Protein AF-O84480-F1 (afdb_monomer_lite)

Secondary structure (DSSP, 8-state):
-----SSHHHHHHHHHHHHHHHHHHHHHHHHHHHHHHHHHHHHHHHHHHHHSS-S-EEEEEEE--PPPHHHHHHHHH--HHHHHHGGG---EETTEEHHHHHHHHHHHHH-B--GGG-SS--EEEEEEPSS-EEEEE---HHHHHHHHHHHHH-S--B-HHHHHHHHHHHHHTT---HHHHHHHHTSHHHHHHHHHTTTHHHHT--HHHHHHHHHHH-HHHHHHHT-HHHHTSPP-HHHHHHHHHHHHTTT-HHHHHHHHHHHHHHHHHHS-HHHHHHHHHHS-TTSHHHHHHHHHHHTSTTTHHHH--

Sequence (309 aa):
MGIEGRGSGAMQSKKTIKWLKQALVLSSIVNILLLLLIYSTVFRKDIYKLRVFPGNLIAKSSRIGKIPEDILERLENASFADLLALLQEERMVFGHPLKSWALGVSIQKYFVDIAPMLTHPLTFIRLKSPERTWLLPDINDQEFTRICQYLLTERFPFSSRGFFRIMVRDCEAGMVDEDVLYRFCHLPEFLYVRSLLFGAEIEAASVASLARMIIQGGEDLFFSLCCLENRQTAISDHQRRCFLKAYVDRQEPLAALLLLVHDADWVLHEFSDSDLQSFIQLLPREAHYTKKFLGCVAQSCRLGILLEG

Radius of gyration: 30.89 Å; chains: 1; bounding box: 70×79×104 Å

Foldseek 3Di:
DDDDDDPPVVVVVVVVVVVVVVVVVVVVVVVVVVVVVVCCVVVVVVVVVVVPDPDAAAPAEDEAEDFDVVLVVCLLPDDLVRLLVQLPFQDDGRNHGSNQQSVQNCCPVLQFDLPVLDPDPWYWYWYDYPVDIGTGTPDDPVSSVSSSVCVVPDPDRHDLLNLLVVQLVQVVVVHDDPVSLVVNCVPLLNVLLCVLLPPCCVAQDPSVRSSVLLSLLHDVLSCVLSDPVNSPDDRDPVSSCVNLVSSVVVLALSSLVSCLVRPLVCLLPPDDLVRNLSSLVSHDCPGPSNVVSLVVCCVDPNVVSVVVD

pLDDT: mean 87.3, std 12.24, range [36.0, 97.62]

Organism: Chlamydia trachomatis serovar D (strain ATCC VR-885 / DSM 19411 / UW-3/Cx) (NCBI:txid272561)

Structure (mmCIF, N/CA/C/O backbone):
data_AF-O84480-F1
#
_entry.id   AF-O84480-F1
#
loop_
_atom_site.group_PDB
_atom_site.id
_atom_site.type_symbol
_atom_site.label_atom_id
_atom_site.label_alt_id
_atom_site.label_comp_id
_atom_site.label_asym_id
_atom_site.label_entity_id
_atom_site.label_seq_id
_atom_site.pdbx_PDB_ins_code
_atom_site.Cartn_x
_atom_site.Cartn_y
_atom_site.Cartn_z
_atom_site.occupancy
_atom_site.B_iso_or_equiv
_atom_site.auth_seq_id
_atom_site.auth_comp_id
_atom_site.auth_asym_id
_atom_site.auth_atom_id
_atom_site.pdbx_PDB_model_num
ATOM 1 N N . MET A 1 1 ? -35.449 -62.671 -66.179 1.00 36.00 1 MET A N 1
ATOM 2 C CA . MET A 1 1 ? -34.366 -61.665 -66.294 1.00 36.00 1 MET A CA 1
ATOM 3 C C . MET A 1 1 ? -35.017 -60.307 -66.132 1.00 36.00 1 MET A C 1
ATOM 5 O O . MET A 1 1 ? -35.921 -60.029 -66.892 1.00 36.00 1 MET A O 1
ATOM 9 N N . GLY A 1 2 ? -34.719 -59.455 -65.167 1.00 42.97 2 GLY A N 1
ATOM 10 C CA . GLY A 1 2 ? -33.585 -59.327 -64.267 1.00 42.97 2 GLY A CA 1
ATOM 11 C C . GLY A 1 2 ? -33.397 -57.824 -64.030 1.00 42.97 2 GLY A C 1
ATOM 12 O O . GLY A 1 2 ? -33.761 -57.026 -64.887 1.00 42.97 2 GLY A O 1
ATOM 13 N N . ILE A 1 3 ? -32.757 -57.483 -62.911 1.00 46.94 3 ILE A N 1
ATOM 14 C CA . ILE A 1 3 ? -32.244 -56.149 -62.549 1.00 46.94 3 ILE A CA 1
ATOM 15 C C . ILE A 1 3 ? -33.239 -55.249 -61.785 1.00 46.94 3 ILE A C 1
ATOM 17 O O . ILE A 1 3 ? -33.551 -54.130 -62.176 1.00 46.94 3 ILE A O 1
ATOM 21 N N . GLU A 1 4 ? -33.615 -55.702 -60.588 1.00 42.97 4 GLU A N 1
ATOM 22 C CA . GLU A 1 4 ? -33.689 -54.825 -59.412 1.00 42.97 4 GLU A CA 1
ATOM 23 C C . GLU A 1 4 ? -32.401 -55.041 -58.602 1.00 42.97 4 GLU A C 1
ATOM 25 O O . GLU A 1 4 ? -32.034 -56.183 -58.328 1.00 42.97 4 GLU A O 1
ATOM 30 N N . GLY A 1 5 ? -31.671 -53.974 -58.249 1.00 48.53 5 GLY A N 1
ATOM 31 C CA . GLY A 1 5 ? -30.504 -54.132 -57.366 1.00 48.53 5 GLY A CA 1
ATOM 32 C C . GLY A 1 5 ? -29.398 -53.072 -57.373 1.00 48.53 5 GLY A C 1
ATOM 33 O O . GLY A 1 5 ? -28.336 -53.348 -56.825 1.00 48.53 5 GLY A O 1
ATOM 34 N N . ARG A 1 6 ? -29.573 -51.870 -57.951 1.00 48.56 6 ARG A N 1
ATOM 35 C CA . ARG A 1 6 ? -28.516 -50.821 -57.925 1.00 48.56 6 ARG A CA 1
ATOM 36 C C . ARG A 1 6 ? -28.819 -49.539 -57.132 1.00 48.56 6 ARG A C 1
ATOM 38 O O . ARG A 1 6 ? -27.967 -48.659 -57.086 1.00 48.56 6 ARG A O 1
ATOM 45 N N . GLY A 1 7 ? -29.962 -49.430 -56.449 1.00 51.78 7 GLY A N 1
ATOM 46 C CA . GLY A 1 7 ? -30.350 -48.194 -55.739 1.00 51.78 7 GLY A CA 1
ATOM 47 C C . GLY A 1 7 ? -29.885 -48.059 -54.278 1.00 51.78 7 GLY A C 1
ATOM 48 O O . GLY A 1 7 ? -29.641 -46.947 -53.812 1.00 51.78 7 GLY A O 1
ATOM 49 N N . SER A 1 8 ? -29.735 -49.164 -53.539 1.00 54.81 8 SER A N 1
ATOM 50 C CA . SER A 1 8 ? -29.586 -49.103 -52.069 1.00 54.81 8 SER A CA 1
ATOM 51 C C . SER A 1 8 ? -28.162 -48.746 -51.598 1.00 54.81 8 SER A C 1
ATOM 53 O O . SER A 1 8 ? -27.981 -47.965 -50.658 1.00 54.81 8 SER A O 1
ATOM 55 N N . GLY A 1 9 ? -27.128 -49.219 -52.306 1.00 55.12 9 GLY A N 1
ATOM 56 C CA . GLY A 1 9 ? -25.724 -49.000 -51.919 1.00 55.12 9 GLY A CA 1
ATOM 57 C C . GLY A 1 9 ? -25.271 -47.534 -51.981 1.00 55.12 9 GLY A C 1
ATOM 58 O O . GLY A 1 9 ? -24.533 -47.068 -51.111 1.00 55.12 9 GLY A O 1
ATOM 59 N N . ALA A 1 10 ? -25.763 -46.762 -52.956 1.00 57.78 10 ALA A N 1
ATOM 60 C CA . ALA A 1 10 ? -25.396 -45.352 -53.108 1.00 57.78 10 ALA A CA 1
ATOM 61 C C . ALA A 1 10 ? -25.950 -44.473 -51.971 1.00 57.78 10 ALA A C 1
ATOM 63 O O . ALA A 1 10 ? -25.300 -43.516 -51.539 1.00 57.78 10 ALA A O 1
ATOM 64 N N . MET A 1 11 ? -27.139 -44.799 -51.454 1.00 58.22 11 MET A N 1
ATOM 65 C CA . MET A 1 11 ? -27.763 -44.046 -50.366 1.00 58.22 11 MET A CA 1
ATOM 66 C C . MET A 1 11 ? -27.103 -44.352 -49.013 1.00 58.22 11 MET A C 1
ATOM 68 O O . MET A 1 11 ? -26.899 -43.433 -48.216 1.00 58.22 11 MET A O 1
ATOM 72 N N . GLN A 1 12 ? -26.695 -45.607 -48.778 1.00 66.31 12 GLN A N 1
ATOM 73 C CA . GLN A 1 12 ? -25.897 -45.985 -47.603 1.00 66.31 12 GLN A CA 1
ATOM 74 C C . GLN A 1 12 ? -24.512 -45.319 -47.617 1.00 66.31 12 GLN A C 1
ATOM 76 O O . GLN A 1 12 ? -24.120 -44.735 -46.609 1.00 66.31 12 GLN A O 1
ATOM 81 N N . SER A 1 13 ? -23.830 -45.296 -48.770 1.00 72.81 13 SER A N 1
ATOM 82 C CA . SER A 1 13 ? -22.529 -44.628 -48.941 1.00 72.81 13 SER A CA 1
ATOM 83 C C . SER A 1 13 ? -22.588 -43.119 -48.647 1.00 72.81 13 SER A C 1
ATOM 85 O O . SER A 1 13 ? -21.737 -42.572 -47.947 1.00 72.81 13 SER A O 1
ATOM 87 N N . LYS A 1 14 ? -23.638 -42.419 -49.103 1.00 75.75 14 LYS A N 1
ATOM 88 C CA . LYS A 1 14 ? -23.807 -40.986 -48.795 1.00 75.75 14 LYS A CA 1
ATOM 89 C C . LYS A 1 14 ? -24.026 -40.724 -47.301 1.00 75.75 14 LYS A C 1
ATOM 91 O O . LYS A 1 14 ? -23.547 -39.708 -46.793 1.00 75.75 14 LYS A O 1
ATOM 96 N N . LYS A 1 15 ? -24.745 -41.608 -46.595 1.00 78.12 15 LYS A N 1
ATOM 97 C CA . LYS A 1 15 ? -24.966 -41.490 -45.143 1.00 78.12 15 LYS A CA 1
ATOM 98 C C . LYS A 1 15 ? -23.671 -41.711 -44.359 1.00 78.12 15 LYS A C 1
ATOM 100 O O . LYS A 1 15 ? -23.365 -40.896 -43.491 1.00 78.12 15 LYS A O 1
ATOM 105 N N . THR A 1 16 ? -22.887 -42.736 -44.699 1.00 80.00 16 THR A N 1
ATOM 106 C CA . THR A 1 16 ? -21.599 -43.004 -44.038 1.00 80.00 16 THR A CA 1
ATOM 107 C C . THR A 1 16 ? -20.598 -41.871 -44.255 1.00 80.00 16 THR A C 1
ATOM 109 O O . THR A 1 16 ? -19.983 -41.427 -43.290 1.00 80.00 16 THR A O 1
ATOM 112 N N . ILE A 1 17 ? -20.502 -41.313 -45.469 1.00 83.94 17 ILE A N 1
ATOM 113 C CA . ILE A 1 17 ? -19.621 -40.163 -45.753 1.00 83.94 17 ILE A CA 1
ATOM 114 C C . ILE A 1 17 ? -20.008 -38.927 -44.922 1.00 83.94 17 ILE A C 1
ATOM 116 O O . ILE A 1 17 ? -19.130 -38.234 -44.408 1.00 83.94 17 ILE A O 1
ATOM 120 N N . LYS A 1 18 ? -21.307 -38.627 -44.772 1.00 84.19 18 LYS A N 1
ATOM 121 C CA . LYS A 1 18 ? -21.761 -37.493 -43.944 1.00 84.19 18 LYS A CA 1
ATOM 122 C C . LYS A 1 18 ? -21.405 -37.681 -42.469 1.00 84.19 18 LYS A C 1
ATOM 124 O O . LYS A 1 18 ? -20.918 -36.738 -41.851 1.00 84.19 18 LYS A O 1
ATOM 129 N N . TRP A 1 19 ? -21.611 -38.883 -41.935 1.00 88.44 19 TRP A N 1
ATOM 130 C CA . TRP A 1 19 ? -21.291 -39.204 -40.545 1.00 88.44 19 TRP A CA 1
ATOM 131 C C . TRP A 1 19 ? -19.782 -39.120 -40.273 1.00 88.44 19 TRP A C 1
ATOM 133 O O . TRP A 1 19 ? -19.366 -38.479 -39.312 1.00 88.44 19 TRP A O 1
ATOM 143 N N . LEU A 1 20 ? -18.957 -39.647 -41.187 1.00 86.81 20 LEU A N 1
ATOM 144 C CA . LEU A 1 20 ? -17.496 -39.515 -41.142 1.00 86.81 20 LEU A CA 1
ATOM 145 C C . LEU A 1 20 ? -17.045 -38.047 -41.124 1.00 86.81 20 LEU A C 1
ATOM 147 O O . LEU A 1 20 ? -16.189 -37.683 -40.322 1.00 86.81 20 LEU A O 1
ATOM 151 N N . LYS A 1 21 ? -17.647 -37.180 -41.953 1.00 88.12 21 LYS A N 1
ATOM 152 C CA . LYS A 1 21 ? -17.341 -35.737 -41.946 1.00 88.12 21 LYS A CA 1
ATOM 153 C C . LYS A 1 21 ? -17.700 -35.071 -40.615 1.00 88.12 21 LYS A C 1
ATOM 155 O O . LYS A 1 21 ? -16.915 -34.273 -40.117 1.00 88.12 21 LYS A O 1
ATOM 160 N N . GLN A 1 22 ? -18.858 -35.394 -40.038 1.00 88.94 22 GLN A N 1
ATOM 161 C CA . GLN A 1 22 ? -19.276 -34.848 -38.741 1.00 88.94 22 GLN A CA 1
ATOM 162 C C . GLN A 1 22 ? -18.352 -35.305 -37.606 1.00 88.94 22 GLN A C 1
ATOM 164 O O . GLN A 1 22 ? -17.936 -34.481 -36.795 1.00 88.94 22 GLN A O 1
ATOM 169 N N . ALA A 1 23 ? -17.978 -36.587 -37.589 1.00 89.25 23 ALA A N 1
ATOM 170 C CA . ALA A 1 23 ? -17.033 -37.130 -36.618 1.00 89.25 23 ALA A CA 1
ATOM 171 C C . ALA A 1 23 ? -15.648 -36.469 -36.730 1.00 89.25 23 ALA A C 1
ATOM 173 O O . ALA A 1 23 ? -15.042 -36.143 -35.711 1.00 89.25 23 ALA A O 1
ATOM 174 N N . LEU A 1 24 ? -15.175 -36.204 -37.955 1.00 91.50 24 LEU A N 1
ATOM 175 C CA . LEU A 1 24 ? -13.903 -35.518 -38.197 1.00 91.50 24 LEU A CA 1
ATOM 176 C C . LEU A 1 24 ? -13.916 -34.075 -37.661 1.00 91.50 24 LEU A C 1
ATOM 178 O O . LEU A 1 24 ? -12.976 -33.662 -36.988 1.00 91.50 24 LEU A O 1
ATOM 182 N N . VAL A 1 25 ? -14.989 -33.319 -37.924 1.00 92.00 25 VAL A N 1
ATOM 183 C CA . VAL A 1 25 ? -15.143 -31.940 -37.423 1.00 92.00 25 VAL A CA 1
ATOM 184 C C . VAL A 1 25 ? -15.202 -31.923 -35.898 1.00 92.00 25 VAL A C 1
ATOM 186 O O . VAL A 1 25 ? -14.497 -31.137 -35.269 1.00 92.00 25 VAL A O 1
ATOM 189 N N . LEU A 1 26 ? -15.985 -32.821 -35.294 1.00 92.62 26 LEU A N 1
ATOM 190 C CA . LEU A 1 26 ? -16.084 -32.926 -33.839 1.00 92.62 26 LEU A CA 1
ATOM 191 C C . LEU A 1 26 ? -14.730 -33.286 -33.210 1.00 92.62 26 LEU A C 1
ATOM 193 O O . LEU A 1 26 ? -14.315 -32.650 -32.245 1.00 92.62 26 LEU A O 1
ATOM 197 N N . SER A 1 27 ? -14.006 -34.248 -33.789 1.00 93.44 27 SER A N 1
ATOM 198 C CA . SER A 1 27 ? -12.661 -34.624 -33.341 1.00 93.44 27 SER A CA 1
ATOM 199 C C . SER A 1 27 ? -11.667 -33.465 -33.463 1.00 93.44 27 SER A C 1
ATOM 201 O O . SER A 1 27 ? -10.873 -33.247 -32.551 1.00 93.44 27 SER A O 1
ATOM 203 N N . SER A 1 28 ? -11.742 -32.675 -34.539 1.00 91.25 28 SER A N 1
ATOM 204 C CA . SER A 1 28 ? -10.903 -31.487 -34.716 1.00 91.25 28 SER A CA 1
ATOM 205 C C . SER A 1 28 ? -11.179 -30.426 -33.646 1.00 91.25 28 SER A C 1
ATOM 207 O O . SER A 1 28 ? -10.231 -29.921 -33.048 1.00 91.25 28 SER A O 1
ATOM 209 N N . ILE A 1 29 ? -12.450 -30.145 -33.336 1.00 93.81 29 ILE A N 1
ATOM 210 C CA . ILE A 1 29 ? -12.834 -29.198 -32.275 1.00 93.81 29 ILE A CA 1
ATOM 211 C C . ILE A 1 29 ? -12.329 -29.680 -30.910 1.00 93.81 29 ILE A C 1
ATOM 213 O O . ILE A 1 29 ? -11.722 -28.905 -30.172 1.00 93.81 29 ILE A O 1
ATOM 217 N N . VAL A 1 30 ? -12.531 -30.961 -30.587 1.00 93.81 30 VAL A N 1
ATOM 218 C CA . VAL A 1 30 ? -12.060 -31.549 -29.323 1.00 93.81 30 VAL A CA 1
ATOM 219 C C . VAL A 1 30 ? -10.538 -31.469 -29.219 1.00 93.81 30 VAL A C 1
ATOM 221 O O . VAL A 1 30 ? -10.028 -31.079 -28.173 1.00 93.81 30 VAL A O 1
ATOM 224 N N . ASN A 1 31 ? -9.805 -31.751 -30.299 1.00 92.81 31 ASN A N 1
ATOM 225 C CA . ASN A 1 31 ? -8.347 -31.636 -30.311 1.00 92.81 31 ASN A CA 1
ATOM 226 C C . ASN A 1 31 ? -7.869 -30.191 -30.131 1.00 92.81 31 ASN A C 1
ATOM 228 O O . ASN A 1 31 ? -6.904 -29.975 -29.406 1.00 92.81 31 ASN A O 1
ATOM 232 N N . ILE A 1 32 ? -8.539 -29.203 -30.736 1.00 93.75 32 ILE A N 1
ATOM 233 C CA . ILE A 1 32 ? -8.215 -27.780 -30.543 1.00 93.75 32 ILE A CA 1
ATOM 234 C C . ILE A 1 32 ? -8.455 -27.366 -29.085 1.00 93.75 32 ILE A C 1
ATOM 236 O O . ILE A 1 32 ? -7.597 -26.723 -28.484 1.00 93.75 32 ILE A O 1
ATOM 240 N N . LEU A 1 33 ? -9.582 -27.770 -28.490 1.00 93.56 33 LEU A N 1
ATOM 241 C CA . LEU A 1 33 ? -9.879 -27.505 -27.078 1.00 93.56 33 LEU A CA 1
ATOM 242 C C . LEU A 1 33 ? -8.870 -28.184 -26.144 1.00 93.56 33 LEU A C 1
ATOM 244 O O . LEU A 1 33 ? -8.424 -27.573 -25.174 1.00 93.56 33 LEU A O 1
ATOM 248 N N . LEU A 1 34 ? -8.465 -29.419 -26.455 1.00 93.12 34 LEU A N 1
ATOM 249 C CA . LEU A 1 34 ? -7.439 -30.139 -25.704 1.00 93.12 34 LEU A CA 1
ATOM 250 C C . LEU A 1 34 ? -6.077 -29.438 -25.814 1.00 93.12 34 LEU A C 1
ATOM 252 O O . LEU A 1 34 ? -5.401 -29.266 -24.805 1.00 93.12 34 LEU A O 1
ATOM 256 N N . LEU A 1 35 ? -5.693 -28.982 -27.010 1.00 91.56 35 LEU A N 1
ATOM 257 C CA . LEU A 1 35 ? -4.476 -28.198 -27.237 1.00 91.56 35 LEU A CA 1
ATOM 258 C C . LEU A 1 35 ? -4.496 -26.884 -26.455 1.00 91.56 35 LEU A C 1
ATOM 260 O O . LEU A 1 35 ? -3.495 -26.548 -25.832 1.00 91.56 35 LEU A O 1
ATOM 264 N N . LEU A 1 36 ? -5.628 -26.176 -26.427 1.00 91.50 36 LEU A N 1
ATOM 265 C CA . LEU A 1 36 ? -5.800 -24.960 -25.629 1.00 91.50 36 LEU A CA 1
ATOM 266 C C . LEU A 1 36 ? -5.697 -25.240 -24.124 1.00 91.50 36 LEU A C 1
ATOM 268 O O . LEU A 1 36 ? -5.076 -24.460 -23.403 1.00 91.50 36 LEU A O 1
ATOM 272 N N . LEU A 1 37 ? -6.241 -26.361 -23.643 1.00 89.00 37 LEU A N 1
ATOM 273 C CA . LEU A 1 37 ? -6.098 -26.795 -22.250 1.00 89.00 37 LEU A CA 1
ATOM 274 C C . LEU A 1 37 ? -4.652 -27.175 -21.907 1.00 89.00 37 LEU A C 1
ATOM 276 O O . LEU A 1 37 ? -4.136 -26.757 -20.871 1.00 89.00 37 LEU A O 1
ATOM 280 N N . ILE A 1 38 ? -3.968 -27.928 -22.772 1.00 84.69 38 ILE A N 1
ATOM 281 C CA . ILE A 1 38 ? -2.555 -28.285 -22.589 1.00 84.69 38 ILE A CA 1
ATOM 282 C C . ILE A 1 38 ? -1.697 -27.019 -22.603 1.00 84.69 38 ILE A C 1
ATOM 284 O O . ILE A 1 38 ? -0.892 -26.820 -21.700 1.00 84.69 38 ILE A O 1
ATOM 288 N N . TYR A 1 39 ? -1.915 -26.122 -23.564 1.00 83.56 39 TYR A N 1
ATOM 289 C CA . TYR A 1 39 ? -1.235 -24.833 -23.632 1.00 83.56 39 TYR A CA 1
ATOM 290 C C . TYR A 1 39 ? -1.476 -24.027 -22.349 1.00 83.56 39 TYR A C 1
ATOM 292 O O . TYR A 1 39 ? -0.529 -23.615 -21.687 1.00 83.56 39 TYR A O 1
ATOM 300 N N . SER A 1 40 ? -2.734 -23.890 -21.921 1.00 81.56 40 SER A N 1
ATOM 301 C CA . SER A 1 40 ? -3.083 -23.200 -20.679 1.00 81.56 40 SER A CA 1
ATOM 302 C C . SER A 1 40 ? -2.382 -23.811 -19.464 1.00 81.56 40 SER A C 1
ATOM 304 O O . SER A 1 40 ? -1.821 -23.072 -18.662 1.00 81.56 40 SER A O 1
ATOM 306 N N . THR A 1 41 ? -2.362 -25.140 -19.328 1.00 77.50 41 THR A N 1
ATOM 307 C CA . THR A 1 41 ? -1.772 -25.824 -18.163 1.00 77.50 41 THR A CA 1
ATOM 308 C C . THR A 1 41 ? -0.243 -25.813 -18.152 1.00 77.50 41 THR A C 1
ATOM 310 O O . THR A 1 41 ? 0.347 -25.621 -17.086 1.00 77.50 41 THR A O 1
ATOM 313 N N . VAL A 1 42 ? 0.409 -25.982 -19.305 1.00 75.00 42 VAL A N 1
ATOM 314 C CA . VAL A 1 42 ? 1.873 -25.936 -19.432 1.00 75.00 42 VAL A CA 1
ATOM 315 C C . VAL A 1 42 ? 2.373 -24.510 -19.224 1.00 75.00 42 VAL A C 1
ATOM 317 O O . VAL A 1 42 ? 3.208 -24.287 -18.352 1.00 75.00 42 VAL A O 1
ATOM 320 N N . PHE A 1 43 ? 1.803 -23.526 -19.925 1.00 66.88 43 PHE A N 1
ATOM 321 C CA . PHE A 1 43 ? 2.247 -22.137 -19.803 1.00 66.88 43 PHE A CA 1
ATOM 322 C C . PHE A 1 43 ? 1.828 -21.493 -18.473 1.00 66.88 43 PHE A C 1
ATOM 324 O O . PHE A 1 43 ? 2.569 -20.658 -17.952 1.00 66.88 43 PHE A O 1
ATOM 331 N N . ARG A 1 44 ? 0.728 -21.927 -17.826 1.00 60.81 44 ARG A N 1
ATOM 332 C CA . ARG A 1 44 ? 0.456 -21.525 -16.430 1.00 60.81 44 ARG A CA 1
ATOM 333 C C . ARG A 1 44 ? 1.595 -21.917 -15.503 1.00 60.81 44 ARG A C 1
ATOM 335 O O . ARG A 1 44 ? 1.929 -21.123 -14.634 1.00 60.81 44 ARG A O 1
ATOM 342 N N . LYS A 1 45 ? 2.182 -23.114 -15.644 1.00 51.50 45 LYS A N 1
ATOM 343 C CA . LYS A 1 45 ? 3.254 -23.567 -14.738 1.00 51.50 45 LYS A CA 1
ATOM 344 C C . LYS A 1 45 ? 4.478 -22.660 -14.795 1.00 51.50 45 LYS A C 1
ATOM 346 O O . LYS A 1 45 ? 5.062 -22.407 -13.745 1.00 51.50 45 LYS A O 1
ATOM 351 N N . ASP A 1 46 ? 4.828 -22.136 -15.964 1.00 51.12 46 ASP A N 1
ATOM 352 C CA . ASP A 1 46 ? 5.948 -21.199 -16.081 1.00 51.12 46 ASP A CA 1
ATOM 353 C C . ASP A 1 46 ? 5.603 -19.823 -15.492 1.00 51.12 46 ASP A C 1
ATOM 355 O O . ASP A 1 46 ? 6.422 -19.240 -14.782 1.00 51.12 46 ASP A O 1
ATOM 359 N N . ILE A 1 47 ? 4.353 -19.364 -15.639 1.00 52.19 47 ILE A N 1
ATOM 360 C CA . ILE A 1 47 ? 3.850 -18.168 -14.938 1.00 52.19 47 ILE A CA 1
ATOM 361 C C . ILE A 1 47 ? 3.883 -18.365 -13.409 1.00 52.19 47 ILE A C 1
ATOM 363 O O . ILE A 1 47 ? 4.279 -17.454 -12.682 1.00 52.19 47 ILE A O 1
ATOM 367 N N . TYR A 1 48 ? 3.512 -19.548 -12.902 1.00 44.91 48 TYR A N 1
ATOM 368 C CA . TYR A 1 48 ? 3.587 -19.862 -11.470 1.00 44.91 48 TYR A CA 1
ATOM 369 C C . TYR A 1 48 ? 5.033 -19.912 -10.978 1.00 44.91 48 TYR A C 1
ATOM 371 O O . TYR A 1 48 ? 5.331 -19.299 -9.961 1.00 44.91 48 TYR A O 1
ATOM 379 N N . LYS A 1 49 ? 5.952 -20.567 -11.700 1.00 47.41 49 LYS A N 1
ATOM 380 C CA . LYS A 1 49 ? 7.374 -20.613 -11.314 1.00 47.41 49 LYS A CA 1
ATOM 381 C C . LYS A 1 49 ? 7.988 -19.220 -11.183 1.00 47.41 49 LYS A C 1
ATOM 383 O O . LYS A 1 49 ? 8.776 -19.008 -10.270 1.00 47.41 49 LYS A O 1
ATOM 388 N N . LEU A 1 50 ? 7.600 -18.274 -12.040 1.00 48.53 50 LEU A N 1
ATOM 389 C CA . LEU A 1 50 ? 8.061 -16.884 -11.953 1.00 48.53 50 LEU A CA 1
ATOM 390 C C . LEU A 1 50 ? 7.489 -16.138 -10.735 1.00 48.53 50 LEU A C 1
ATOM 392 O O . LEU A 1 50 ? 8.173 -15.283 -10.185 1.00 48.53 50 LEU A O 1
ATOM 396 N N . ARG A 1 51 ? 6.275 -16.478 -10.276 1.00 47.53 51 ARG A N 1
ATOM 397 C CA . ARG A 1 51 ? 5.658 -15.898 -9.065 1.00 47.53 51 ARG A CA 1
ATOM 398 C C . ARG A 1 51 ? 6.122 -16.541 -7.753 1.00 47.53 51 ARG A C 1
ATOM 400 O O . ARG A 1 51 ? 5.980 -15.925 -6.706 1.00 47.53 51 ARG A O 1
ATOM 407 N N . VAL A 1 52 ? 6.654 -17.765 -7.796 1.00 48.12 52 VAL A N 1
ATOM 408 C CA . VAL A 1 52 ? 7.080 -18.525 -6.602 1.00 48.12 52 VAL A CA 1
ATOM 409 C C . VAL A 1 52 ? 8.357 -17.965 -5.968 1.00 48.12 52 VAL A C 1
ATOM 411 O O . VAL A 1 52 ? 8.606 -18.236 -4.797 1.00 48.12 52 VAL A O 1
ATOM 414 N N . PHE A 1 53 ? 9.158 -17.176 -6.687 1.00 49.91 53 PHE A N 1
ATOM 415 C CA . PHE A 1 53 ? 10.349 -16.553 -6.112 1.00 49.91 53 PHE A CA 1
ATOM 416 C C . PHE A 1 53 ? 10.011 -15.156 -5.576 1.00 49.91 53 PHE A C 1
ATOM 418 O O . PHE A 1 53 ? 9.944 -14.215 -6.368 1.00 49.91 53 PHE A O 1
ATOM 425 N N . PRO A 1 54 ? 9.807 -14.980 -4.255 1.00 55.50 54 PRO A N 1
ATOM 426 C CA . PRO A 1 54 ? 9.703 -13.649 -3.680 1.00 55.50 54 PRO A CA 1
ATOM 427 C C . PRO A 1 54 ? 11.035 -12.924 -3.889 1.00 55.50 54 PRO A C 1
ATOM 429 O O . PRO A 1 54 ? 12.070 -13.325 -3.356 1.00 55.50 54 PRO A O 1
ATOM 432 N N . GLY A 1 55 ? 11.019 -11.871 -4.703 1.00 72.25 55 GLY A N 1
ATOM 433 C CA . GLY A 1 55 ? 12.181 -11.025 -4.941 1.00 72.25 55 GLY A CA 1
ATOM 434 C C . GLY A 1 55 ? 12.316 -10.553 -6.383 1.00 72.25 55 GLY A C 1
ATOM 435 O O . GLY A 1 55 ? 11.477 -10.808 -7.243 1.00 72.25 55 GLY A O 1
ATOM 436 N N . ASN A 1 56 ? 13.410 -9.841 -6.630 1.00 80.62 56 ASN A N 1
ATOM 437 C CA . ASN A 1 56 ? 13.738 -9.303 -7.944 1.00 80.62 56 ASN A CA 1
ATOM 438 C C . ASN A 1 56 ? 14.115 -10.434 -8.911 1.00 80.62 56 ASN A C 1
ATOM 440 O O . ASN A 1 56 ? 15.000 -11.240 -8.611 1.00 80.62 56 ASN A O 1
ATOM 444 N N . LEU A 1 57 ? 13.481 -10.471 -10.086 1.00 84.25 57 LEU A N 1
ATOM 445 C CA . LEU A 1 57 ? 13.816 -11.433 -11.135 1.00 84.25 57 LEU A CA 1
ATOM 446 C C . LEU A 1 57 ? 15.210 -11.115 -11.682 1.00 84.25 57 LEU A C 1
ATOM 448 O O . LEU A 1 57 ? 15.447 -10.022 -12.189 1.00 84.25 57 LEU A O 1
ATOM 452 N N . ILE A 1 58 ? 16.145 -12.058 -11.586 1.00 88.00 58 ILE A N 1
ATOM 453 C CA . ILE A 1 58 ? 17.525 -11.853 -12.040 1.00 88.00 58 ILE A CA 1
ATOM 454 C C . ILE A 1 58 ? 17.703 -12.477 -13.422 1.00 88.00 58 ILE A C 1
ATOM 456 O O . ILE A 1 58 ? 17.665 -13.697 -13.554 1.00 88.00 58 ILE A O 1
ATOM 460 N N . ALA A 1 59 ? 17.940 -11.646 -14.438 1.00 87.44 59 ALA A N 1
ATOM 461 C CA . ALA A 1 59 ? 18.233 -12.109 -15.795 1.00 87.44 59 ALA A CA 1
ATOM 462 C C . ALA A 1 59 ? 19.704 -12.510 -15.953 1.00 87.44 59 ALA A C 1
ATOM 464 O O . ALA A 1 59 ? 20.030 -13.513 -16.587 1.00 87.44 59 ALA A O 1
ATOM 465 N N . LYS A 1 60 ? 20.612 -11.719 -15.373 1.00 87.75 60 LYS A N 1
ATOM 466 C CA . LYS A 1 60 ? 22.065 -11.889 -15.503 1.00 87.75 60 LYS A CA 1
ATOM 467 C C . LYS A 1 60 ? 22.735 -11.612 -14.168 1.00 87.75 60 LYS A C 1
ATOM 469 O O . LYS A 1 60 ? 22.257 -10.790 -13.392 1.00 87.75 60 LYS A O 1
ATOM 474 N N . SER A 1 61 ? 23.866 -12.258 -13.900 1.00 88.12 61 SER A N 1
ATOM 475 C CA . SER A 1 61 ? 24.708 -11.903 -12.758 1.00 88.12 61 SER A CA 1
ATOM 476 C C . SER A 1 61 ? 26.173 -11.867 -13.156 1.00 88.12 61 SER A C 1
ATOM 478 O O . SER A 1 61 ? 26.671 -12.804 -13.777 1.00 88.12 61 SER A O 1
ATOM 480 N N . SER A 1 62 ? 26.862 -10.799 -12.772 1.00 86.81 62 SER A N 1
ATOM 481 C CA . SER A 1 62 ? 28.290 -10.615 -13.012 1.00 86.81 62 SER A CA 1
ATOM 482 C C . SER A 1 62 ? 28.997 -10.186 -11.728 1.00 86.81 62 SER A C 1
ATOM 484 O O . SER A 1 62 ? 28.403 -9.602 -10.815 1.00 86.81 62 SER A O 1
ATOM 486 N N . ARG A 1 63 ? 30.282 -10.531 -11.632 1.00 82.88 63 ARG A N 1
ATOM 487 C CA . ARG A 1 63 ? 31.173 -10.001 -10.598 1.00 82.88 63 ARG A CA 1
ATOM 488 C C . ARG A 1 63 ? 31.851 -8.764 -11.159 1.00 82.88 63 ARG A C 1
ATOM 490 O O . ARG A 1 63 ? 32.366 -8.812 -12.273 1.00 82.88 63 ARG A O 1
ATOM 497 N N . ILE A 1 64 ? 31.858 -7.695 -10.381 1.00 80.62 64 ILE A N 1
ATOM 498 C CA . ILE A 1 64 ? 32.581 -6.467 -10.698 1.00 80.62 64 ILE A CA 1
ATOM 499 C C . ILE A 1 64 ? 33.663 -6.241 -9.640 1.00 80.62 64 ILE A C 1
ATOM 501 O O . ILE A 1 64 ? 33.568 -6.760 -8.527 1.00 80.62 64 ILE A O 1
ATOM 505 N N . GLY A 1 65 ? 34.735 -5.543 -10.022 1.00 75.94 65 GLY A N 1
ATOM 506 C CA . GLY A 1 65 ? 35.826 -5.199 -9.107 1.00 75.94 65 GLY A CA 1
ATOM 507 C C . GLY A 1 65 ? 35.383 -4.232 -8.004 1.00 75.94 65 GLY A C 1
ATOM 508 O O . GLY A 1 65 ? 34.200 -3.913 -7.883 1.00 75.94 65 GLY A O 1
ATOM 509 N N . LYS A 1 66 ? 36.341 -3.738 -7.208 1.00 73.06 66 LYS A N 1
ATOM 510 C CA . LYS A 1 66 ? 36.056 -2.682 -6.229 1.00 73.06 66 LYS A CA 1
ATOM 511 C C . LYS A 1 66 ? 35.567 -1.436 -6.968 1.00 73.06 66 LYS A C 1
ATOM 513 O O . LYS A 1 66 ? 36.254 -0.925 -7.853 1.00 73.06 66 LYS A O 1
ATOM 518 N N . ILE A 1 67 ? 34.374 -0.983 -6.615 1.00 66.31 67 ILE A N 1
ATOM 519 C CA . ILE A 1 67 ? 33.771 0.223 -7.169 1.00 66.31 67 ILE A CA 1
ATOM 520 C C . ILE A 1 67 ? 34.258 1.398 -6.304 1.00 66.31 67 ILE A C 1
ATOM 522 O O . ILE A 1 67 ? 34.182 1.290 -5.081 1.00 66.31 67 ILE A O 1
ATOM 526 N N . PRO A 1 68 ? 34.787 2.490 -6.880 1.00 67.56 68 PRO A N 1
ATOM 527 C CA . PRO A 1 68 ? 35.042 3.733 -6.166 1.00 67.56 68 PRO A CA 1
ATOM 528 C C . PRO A 1 68 ? 33.784 4.166 -5.412 1.00 67.56 68 PRO A C 1
ATOM 530 O O . PRO A 1 68 ? 32.692 4.219 -5.983 1.00 67.56 68 PRO A O 1
ATOM 533 N N . GLU A 1 69 ? 33.940 4.414 -4.115 1.00 69.44 69 GLU A N 1
ATOM 534 C CA . GLU A 1 69 ? 32.820 4.679 -3.207 1.00 69.44 69 GLU A CA 1
ATOM 535 C C . GLU A 1 69 ? 32.127 6.017 -3.526 1.00 69.44 69 GLU A C 1
ATOM 537 O O . GLU A 1 69 ? 30.935 6.147 -3.279 1.00 69.44 69 GLU A O 1
ATOM 542 N N . ASP A 1 70 ? 32.811 6.955 -4.191 1.00 80.38 70 ASP A N 1
ATOM 543 C CA . ASP A 1 70 ? 32.332 8.314 -4.467 1.00 80.38 70 ASP A CA 1
ATOM 544 C C . ASP A 1 70 ? 31.069 8.369 -5.345 1.00 80.38 70 ASP A C 1
ATOM 546 O O . ASP A 1 70 ? 30.093 9.038 -5.001 1.00 80.38 70 ASP A O 1
ATOM 550 N N . ILE A 1 71 ? 31.050 7.660 -6.480 1.00 80.38 71 ILE A N 1
ATOM 551 C CA . ILE A 1 71 ? 29.903 7.676 -7.402 1.00 80.38 71 ILE A CA 1
ATOM 552 C C . ILE A 1 71 ? 28.719 6.924 -6.791 1.00 80.38 71 ILE A C 1
ATOM 554 O O . ILE A 1 71 ? 27.573 7.343 -6.952 1.00 80.38 71 ILE A O 1
ATOM 558 N N . LEU A 1 72 ? 28.982 5.819 -6.094 1.00 78.31 72 LEU A N 1
ATOM 559 C CA . LEU A 1 72 ? 27.929 4.995 -5.507 1.00 78.31 72 LEU A CA 1
ATOM 560 C C . LEU A 1 72 ? 27.282 5.661 -4.303 1.00 78.31 72 LEU A C 1
ATOM 562 O O . LEU A 1 72 ? 26.059 5.700 -4.228 1.00 78.31 72 LEU A O 1
ATOM 566 N N . GLU A 1 73 ? 28.086 6.219 -3.403 1.00 84.50 73 GLU A N 1
ATOM 567 C CA . GLU A 1 73 ? 27.593 6.982 -2.263 1.00 84.50 73 GLU A CA 1
ATOM 568 C C . GLU A 1 73 ? 26.798 8.198 -2.746 1.00 84.50 73 GLU A C 1
ATOM 570 O O . GLU A 1 73 ? 25.710 8.475 -2.240 1.00 84.50 73 GLU A O 1
ATOM 575 N N . ARG A 1 74 ? 27.268 8.873 -3.805 1.00 88.38 74 ARG A N 1
ATOM 576 C CA . ARG A 1 74 ? 26.513 9.956 -4.441 1.00 88.38 74 ARG A CA 1
ATOM 577 C C . ARG A 1 74 ? 25.166 9.478 -4.983 1.00 88.38 74 ARG A C 1
ATOM 579 O O . ARG A 1 74 ? 24.177 10.172 -4.783 1.00 88.38 74 ARG A O 1
ATOM 586 N N . LEU A 1 75 ? 25.106 8.333 -5.664 1.00 90.81 75 LEU A N 1
ATOM 587 C CA . LEU A 1 75 ? 23.848 7.778 -6.176 1.00 90.81 75 LEU A CA 1
ATOM 588 C C . LEU A 1 75 ? 22.900 7.362 -5.043 1.00 90.81 75 LEU A C 1
ATOM 590 O O . LEU A 1 75 ? 21.707 7.644 -5.112 1.00 90.81 75 LEU A O 1
ATOM 594 N N . GLU A 1 76 ? 23.414 6.728 -3.990 1.00 88.00 76 GLU A N 1
ATOM 595 C CA . GLU A 1 76 ? 22.621 6.322 -2.825 1.00 88.00 76 GLU A CA 1
ATOM 596 C C . GLU A 1 76 ? 22.067 7.520 -2.059 1.00 88.00 76 GLU A C 1
ATOM 598 O O . GLU A 1 76 ? 20.925 7.471 -1.604 1.00 88.00 76 GLU A O 1
ATOM 603 N N . ASN A 1 77 ? 22.834 8.603 -1.950 1.00 91.69 77 ASN A N 1
ATOM 604 C CA . ASN A 1 77 ? 22.436 9.816 -1.238 1.00 91.69 77 ASN A CA 1
ATOM 605 C C . ASN A 1 77 ? 21.672 10.818 -2.116 1.00 91.69 77 ASN A C 1
ATOM 607 O O . ASN A 1 77 ? 21.067 11.747 -1.585 1.00 91.69 77 ASN A O 1
ATOM 611 N N . ALA A 1 78 ? 21.634 10.613 -3.435 1.00 93.94 78 ALA A N 1
ATOM 612 C CA . ALA A 1 78 ? 20.931 11.485 -4.368 1.00 93.94 78 ALA A CA 1
ATOM 613 C C . ALA A 1 78 ? 19.434 11.593 -4.044 1.00 93.94 78 ALA A C 1
ATOM 615 O O . ALA A 1 78 ? 18.768 10.608 -3.670 1.00 93.94 78 ALA A O 1
ATOM 616 N N . SER A 1 79 ? 18.896 12.802 -4.226 1.00 93.06 79 SER A N 1
ATOM 617 C CA . SER A 1 79 ? 17.455 13.031 -4.210 1.00 93.06 79 SER A CA 1
ATOM 618 C C . SER A 1 79 ? 16.800 12.368 -5.424 1.00 93.06 79 SER A C 1
ATOM 620 O O . SER A 1 79 ? 17.463 12.032 -6.408 1.00 93.06 79 SER A O 1
ATOM 622 N N . PHE A 1 80 ? 15.481 12.183 -5.380 1.00 92.38 80 PHE A N 1
ATOM 623 C CA . PHE A 1 80 ? 14.766 11.637 -6.532 1.00 92.38 80 PHE A CA 1
ATOM 624 C C . PHE A 1 80 ? 14.934 12.521 -7.781 1.00 92.38 80 PHE A C 1
ATOM 626 O O . PHE A 1 80 ? 15.181 12.004 -8.867 1.00 92.38 80 PHE A O 1
ATOM 633 N N . ALA A 1 81 ? 14.899 13.848 -7.620 1.00 92.62 81 ALA A N 1
ATOM 634 C CA . ALA A 1 81 ? 15.107 14.794 -8.716 1.00 92.62 81 ALA A CA 1
ATOM 635 C C . ALA A 1 81 ? 16.512 14.678 -9.336 1.00 92.62 81 ALA A C 1
ATOM 637 O O . ALA A 1 81 ? 16.644 14.675 -10.560 1.00 92.62 81 ALA A O 1
ATOM 638 N N . ASP A 1 82 ? 17.548 14.510 -8.508 1.00 94.38 82 ASP A N 1
ATOM 639 C CA . ASP A 1 82 ? 18.919 14.316 -8.995 1.00 94.38 82 ASP A CA 1
ATOM 640 C C . ASP A 1 82 ? 19.048 13.014 -9.792 1.00 94.38 82 ASP A C 1
ATOM 642 O O . ASP A 1 82 ? 19.687 12.987 -10.843 1.00 94.38 82 ASP A O 1
ATOM 646 N N . LEU A 1 83 ? 18.411 11.930 -9.331 1.00 94.50 83 LEU A N 1
ATOM 647 C CA . LEU A 1 83 ? 18.406 10.660 -10.058 1.00 94.50 83 LEU A CA 1
ATOM 648 C C . LEU A 1 83 ? 17.709 10.779 -11.416 1.00 94.50 83 LEU A C 1
ATOM 650 O O . LEU A 1 83 ? 18.204 10.215 -12.391 1.00 94.50 83 LEU A O 1
ATOM 654 N N . LEU A 1 84 ? 16.607 11.532 -11.502 1.00 93.62 84 LEU A N 1
ATOM 655 C CA . LEU A 1 84 ? 15.930 11.797 -12.774 1.00 93.62 84 LEU A CA 1
ATOM 656 C C . LEU A 1 84 ? 16.821 12.581 -13.746 1.00 93.62 84 LEU A C 1
ATOM 658 O O . LEU A 1 84 ? 16.849 12.259 -14.934 1.00 93.62 84 LEU A O 1
ATOM 662 N N . ALA A 1 85 ? 17.592 13.558 -13.259 1.00 92.94 85 ALA A N 1
ATOM 663 C CA . ALA A 1 85 ? 18.543 14.297 -14.090 1.00 92.94 85 ALA A CA 1
ATOM 664 C C . ALA A 1 85 ? 19.636 13.377 -14.667 1.00 92.94 85 ALA A C 1
ATOM 666 O O . ALA A 1 85 ? 19.986 13.483 -15.843 1.00 92.94 85 ALA A O 1
ATOM 667 N N . LEU A 1 86 ? 20.116 12.410 -13.876 1.00 93.25 86 LEU A N 1
ATOM 668 C CA . LEU A 1 86 ? 21.113 11.424 -14.311 1.00 93.25 86 LEU A CA 1
ATOM 669 C C . LEU A 1 86 ? 20.590 10.428 -15.360 1.00 93.25 86 LEU A C 1
ATOM 671 O O . LEU A 1 86 ? 21.391 9.720 -15.968 1.00 93.25 86 LEU A O 1
ATOM 675 N N . LEU A 1 87 ? 19.279 10.362 -15.620 1.00 93.06 87 LEU A N 1
ATOM 676 C CA . LEU A 1 87 ? 18.741 9.514 -16.692 1.00 93.06 87 LEU A CA 1
ATOM 677 C C . LEU A 1 87 ? 19.146 9.995 -18.094 1.00 93.06 87 LEU A C 1
ATOM 679 O O . LEU A 1 87 ? 19.097 9.207 -19.037 1.00 93.06 87 LEU A O 1
ATOM 683 N N . GLN A 1 88 ? 19.561 11.258 -18.229 1.00 90.50 88 GLN A N 1
ATOM 684 C CA . GLN A 1 88 ? 20.052 11.832 -19.486 1.00 90.50 88 GLN A CA 1
ATOM 685 C C . GLN A 1 88 ? 21.554 11.591 -19.711 1.00 90.50 88 GLN A C 1
ATOM 687 O O . GLN A 1 88 ? 22.081 11.921 -20.770 1.00 90.50 88 GLN A O 1
ATOM 692 N N . GLU A 1 89 ? 22.258 11.016 -18.732 1.00 90.38 89 GLU A N 1
ATOM 693 C CA . GLU A 1 89 ? 23.705 10.814 -18.800 1.00 90.38 89 GLU A CA 1
ATOM 694 C C . GLU A 1 89 ? 24.075 9.503 -19.506 1.00 90.38 89 GLU A C 1
ATOM 696 O O . GLU A 1 89 ? 23.748 8.401 -19.053 1.00 90.38 89 GLU A O 1
ATOM 701 N N . GLU A 1 90 ? 24.848 9.609 -20.586 1.00 89.94 90 GLU A N 1
ATOM 702 C CA . GLU A 1 90 ? 25.349 8.452 -21.345 1.00 89.94 90 GLU A CA 1
ATOM 703 C C . GLU A 1 90 ? 26.700 7.929 -20.844 1.00 89.94 90 GLU A C 1
ATOM 705 O O . GLU A 1 90 ? 27.208 6.915 -21.328 1.00 89.94 90 GLU A O 1
ATOM 710 N N . ARG A 1 91 ? 27.297 8.595 -19.848 1.00 91.31 91 ARG A N 1
ATOM 711 C CA . ARG A 1 91 ? 28.589 8.199 -19.285 1.00 91.31 91 ARG A CA 1
ATOM 712 C C . ARG A 1 91 ? 28.552 6.748 -18.802 1.00 91.31 91 ARG A C 1
ATOM 714 O O . ARG A 1 91 ? 27.700 6.361 -18.007 1.00 91.31 91 ARG A O 1
ATOM 721 N N . MET A 1 92 ? 29.543 5.964 -19.214 1.00 89.94 92 MET A N 1
ATOM 722 C CA . MET A 1 92 ? 29.705 4.584 -18.760 1.00 89.94 92 MET A CA 1
ATOM 723 C C . MET A 1 92 ? 30.385 4.529 -17.388 1.00 89.94 92 MET A C 1
ATOM 725 O O . MET A 1 92 ? 31.414 5.164 -17.155 1.00 89.94 92 MET A O 1
ATOM 729 N N . VAL A 1 93 ? 29.823 3.723 -16.491 1.00 86.38 93 VAL A N 1
ATOM 730 C CA . VAL A 1 93 ? 30.297 3.457 -15.131 1.00 86.38 93 VAL A CA 1
ATOM 731 C C . VAL A 1 93 ? 30.328 1.937 -14.934 1.00 86.38 93 VAL A C 1
ATOM 733 O O . VAL A 1 93 ? 29.299 1.266 -14.980 1.00 86.38 93 VAL A O 1
ATOM 736 N N . PHE A 1 94 ? 31.531 1.374 -14.779 1.00 83.00 94 PHE A N 1
ATOM 737 C CA . PHE A 1 94 ? 31.771 -0.079 -14.652 1.00 83.00 94 PHE A CA 1
ATOM 738 C C . PHE A 1 94 ? 31.136 -0.925 -15.763 1.00 83.00 94 PHE A C 1
ATOM 740 O O . PHE A 1 94 ? 30.558 -1.976 -15.506 1.00 83.00 94 PHE A O 1
ATOM 747 N N . GLY A 1 95 ? 31.245 -0.463 -17.013 1.00 87.31 95 GLY A N 1
ATOM 748 C CA . GLY A 1 95 ? 30.715 -1.175 -18.181 1.00 87.31 95 GLY A CA 1
ATOM 749 C C . GLY A 1 95 ? 29.204 -1.035 -18.381 1.00 87.31 95 GLY A C 1
ATOM 750 O O . GLY A 1 95 ? 28.678 -1.590 -19.341 1.00 87.31 95 GLY A O 1
ATOM 751 N N . HIS A 1 96 ? 28.518 -0.265 -17.532 1.00 89.81 96 HIS A N 1
ATOM 752 C CA . HIS A 1 96 ? 27.087 0.008 -17.642 1.00 89.81 96 HIS A CA 1
ATOM 753 C C . HIS A 1 96 ? 26.818 1.520 -17.716 1.00 89.81 96 HIS A C 1
ATOM 755 O O . HIS A 1 96 ? 27.524 2.288 -17.061 1.00 89.81 96 HIS A O 1
ATOM 761 N N . PRO A 1 97 ? 25.810 1.982 -18.472 1.00 91.62 97 PRO A N 1
ATOM 762 C CA . PRO A 1 97 ? 25.451 3.400 -18.524 1.00 91.62 97 PRO A CA 1
ATOM 763 C C . PRO A 1 97 ? 25.041 3.951 -17.149 1.00 91.62 97 PRO A C 1
ATOM 765 O O . PRO A 1 97 ? 24.280 3.301 -16.430 1.00 91.62 97 PRO A O 1
ATOM 768 N N . LEU A 1 98 ? 25.479 5.163 -16.788 1.00 92.06 98 LEU A N 1
ATOM 769 C CA . LEU A 1 98 ? 25.123 5.835 -15.526 1.00 92.06 98 LEU A CA 1
ATOM 770 C C . LEU A 1 98 ? 23.604 5.966 -15.356 1.00 92.06 98 LEU A C 1
ATOM 772 O O . LEU A 1 98 ? 23.082 5.731 -14.268 1.00 92.06 98 LEU A O 1
ATOM 776 N N . LYS A 1 99 ? 22.883 6.227 -16.448 1.00 93.38 99 LYS A N 1
ATOM 777 C CA . LYS A 1 99 ? 21.417 6.241 -16.485 1.00 93.38 99 LYS A CA 1
ATOM 778 C C . LYS A 1 99 ? 20.773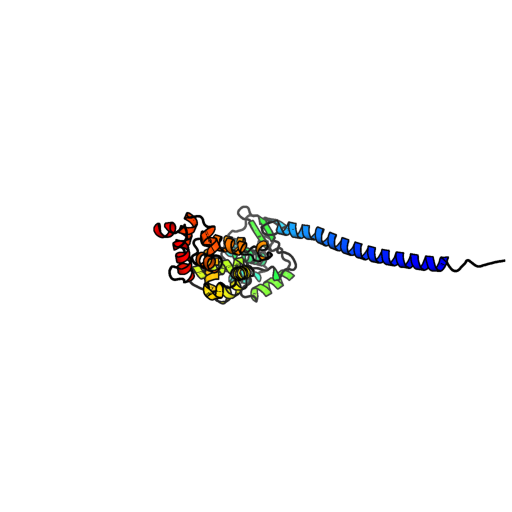 4.931 -15.992 1.00 93.38 99 LYS A C 1
ATOM 780 O O . LYS A 1 99 ? 19.750 4.965 -15.313 1.00 93.38 99 LYS A O 1
ATOM 785 N N . SER A 1 100 ? 21.391 3.772 -16.244 1.00 93.31 100 SER A N 1
ATOM 786 C CA . SER A 1 100 ? 20.916 2.474 -15.734 1.00 93.31 100 SER A CA 1
ATOM 787 C C . SER A 1 100 ? 21.139 2.338 -14.228 1.00 93.31 100 SER A C 1
ATOM 789 O O . SER A 1 100 ? 20.288 1.781 -13.534 1.00 93.31 100 SER A O 1
ATOM 791 N N . TRP A 1 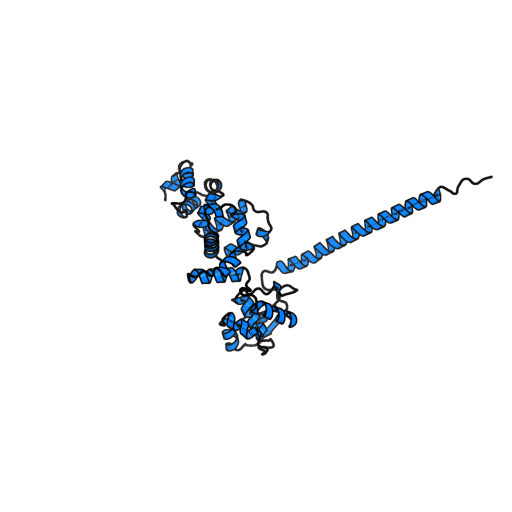101 ? 22.250 2.872 -13.711 1.00 93.31 101 TRP A N 1
ATOM 792 C CA . TRP A 1 101 ? 22.509 2.952 -12.270 1.00 93.31 101 TRP A CA 1
ATOM 793 C C . TRP A 1 101 ? 21.489 3.847 -11.569 1.00 93.31 101 TRP A C 1
ATOM 795 O O . TRP A 1 101 ? 20.863 3.416 -10.602 1.00 93.31 101 TRP A O 1
ATOM 805 N N . ALA A 1 102 ? 21.265 5.052 -12.095 1.00 94.62 102 ALA A N 1
ATOM 806 C CA . ALA A 1 102 ? 20.285 5.988 -11.557 1.00 94.62 102 ALA A CA 1
ATOM 807 C C . ALA A 1 102 ? 18.866 5.395 -11.550 1.00 94.62 102 ALA A C 1
ATOM 809 O O . ALA A 1 102 ? 18.161 5.486 -10.541 1.00 94.62 102 ALA A O 1
ATOM 810 N N . LEU A 1 103 ? 18.468 4.711 -12.628 1.00 95.81 103 LEU A N 1
ATOM 811 C CA . LEU A 1 103 ? 17.183 4.016 -12.693 1.00 95.81 103 LEU A CA 1
ATOM 812 C C . LEU A 1 103 ? 17.101 2.863 -11.680 1.00 95.81 103 LEU A C 1
ATOM 814 O O . LEU A 1 103 ? 16.096 2.725 -10.986 1.00 95.81 103 LEU A O 1
ATOM 818 N N . GLY A 1 104 ? 18.165 2.067 -11.538 1.00 94.88 104 GLY A N 1
ATOM 819 C CA . GLY A 1 104 ? 18.232 0.984 -10.554 1.00 94.88 104 GLY A CA 1
ATOM 820 C C . GLY A 1 104 ? 18.054 1.475 -9.116 1.00 94.88 104 GLY A C 1
ATOM 821 O O . GLY A 1 104 ? 17.287 0.875 -8.358 1.00 94.88 104 GLY A O 1
ATOM 822 N N . VAL A 1 105 ? 18.702 2.587 -8.755 1.00 94.44 105 VAL A N 1
ATOM 823 C CA . VAL A 1 105 ? 18.533 3.225 -7.439 1.00 94.44 105 VAL A CA 1
ATOM 824 C C . VAL A 1 105 ? 17.130 3.804 -7.287 1.00 94.44 105 VAL A C 1
ATOM 826 O O . VAL A 1 105 ? 16.513 3.617 -6.243 1.00 94.44 105 VAL A O 1
ATOM 829 N N . SER A 1 106 ? 16.585 4.438 -8.326 1.00 95.19 106 SER A N 1
ATOM 830 C CA . SER A 1 106 ? 15.220 4.982 -8.307 1.00 95.19 106 SER A CA 1
ATOM 831 C C . SER A 1 106 ? 14.181 3.900 -7.992 1.00 95.19 106 SER A C 1
ATOM 833 O O . SER A 1 106 ? 13.331 4.084 -7.123 1.00 95.19 106 SER A O 1
ATOM 835 N N . ILE A 1 107 ? 14.298 2.729 -8.622 1.00 95.06 107 ILE A N 1
ATOM 836 C CA . ILE A 1 107 ? 13.402 1.589 -8.385 1.00 95.06 107 ILE A CA 1
ATOM 837 C C . ILE A 1 107 ? 13.557 1.042 -6.958 1.00 95.06 107 ILE A C 1
ATOM 839 O O . ILE A 1 107 ? 12.563 0.780 -6.291 1.00 95.06 107 ILE A O 1
ATOM 843 N N . GLN A 1 108 ? 14.787 0.877 -6.463 1.00 91.94 108 GLN A N 1
ATOM 844 C CA . GLN A 1 108 ? 15.037 0.228 -5.166 1.00 91.94 108 GLN A CA 1
ATOM 845 C C . GLN A 1 108 ? 14.816 1.143 -3.958 1.00 91.94 108 GLN A C 1
ATOM 847 O O . GLN A 1 108 ? 14.259 0.708 -2.953 1.00 91.94 108 GLN A O 1
ATOM 852 N N . LYS A 1 109 ? 15.274 2.396 -4.035 1.00 91.50 109 LYS A N 1
ATOM 853 C CA . LYS A 1 109 ? 15.213 3.361 -2.929 1.00 91.50 109 LYS A CA 1
ATOM 854 C C . LYS A 1 109 ? 13.866 4.074 -2.883 1.00 91.50 109 LYS A C 1
ATOM 856 O O . LYS A 1 109 ? 13.286 4.214 -1.810 1.00 91.50 109 LYS A O 1
ATOM 861 N N . TYR A 1 110 ? 13.378 4.515 -4.041 1.00 92.50 110 TYR A N 1
ATOM 862 C CA . TYR A 1 110 ? 12.162 5.324 -4.155 1.00 92.50 110 TYR A CA 1
ATOM 863 C C . TYR A 1 110 ? 10.945 4.522 -4.626 1.00 92.50 110 TYR A C 1
ATOM 865 O O . TYR A 1 110 ? 9.874 5.098 -4.779 1.00 92.50 110 TYR A O 1
ATOM 873 N N . PHE A 1 111 ? 11.076 3.201 -4.815 1.00 93.88 111 PHE A N 1
ATOM 874 C CA . PHE A 1 111 ? 9.970 2.315 -5.201 1.00 93.88 111 PHE A CA 1
ATOM 875 C C . PHE A 1 111 ? 9.274 2.747 -6.494 1.00 93.88 111 PHE A C 1
ATOM 877 O O . PHE A 1 111 ? 8.056 2.589 -6.632 1.00 93.88 111 PHE A O 1
ATOM 884 N N . VAL A 1 112 ? 10.056 3.299 -7.425 1.00 95.31 112 VAL A N 1
ATOM 885 C CA . VAL A 1 112 ? 9.572 3.701 -8.744 1.00 95.31 112 VAL A CA 1
ATOM 886 C C . VAL A 1 112 ? 9.044 2.484 -9.492 1.00 95.31 112 VAL A C 1
ATOM 888 O O . VAL A 1 112 ? 9.736 1.469 -9.603 1.00 95.31 112 VAL A O 1
ATOM 891 N N . ASP A 1 113 ? 7.828 2.603 -10.018 1.00 94.19 113 ASP A N 1
ATOM 892 C CA . ASP A 1 113 ? 7.194 1.568 -10.821 1.00 94.19 113 ASP A CA 1
ATOM 893 C C . ASP A 1 113 ? 7.297 1.903 -12.308 1.00 94.19 113 ASP A C 1
ATOM 895 O O . ASP A 1 113 ? 6.648 2.813 -12.814 1.00 94.19 113 ASP A O 1
ATOM 899 N N . ILE A 1 114 ? 8.125 1.138 -13.015 1.00 95.06 114 ILE A N 1
ATOM 900 C CA . ILE A 1 114 ? 8.267 1.217 -14.472 1.00 95.06 114 ILE A CA 1
ATOM 901 C C . ILE A 1 114 ? 7.590 0.050 -15.192 1.00 95.06 114 ILE A C 1
ATOM 903 O O . ILE A 1 114 ? 7.654 -0.017 -16.419 1.00 95.06 114 ILE A O 1
ATOM 907 N N . ALA A 1 115 ? 6.951 -0.876 -14.467 1.00 92.19 115 ALA A N 1
ATOM 908 C CA . ALA A 1 115 ? 6.306 -2.042 -15.062 1.00 92.19 115 ALA A CA 1
ATOM 909 C C . ALA A 1 115 ? 5.291 -1.684 -16.165 1.00 92.19 115 ALA A C 1
ATOM 911 O O . ALA A 1 115 ? 5.291 -2.380 -17.182 1.00 92.19 115 ALA A O 1
ATOM 912 N N . PRO A 1 116 ? 4.500 -0.591 -16.065 1.00 89.56 116 PRO A N 1
ATOM 913 C CA . PRO A 1 116 ? 3.590 -0.192 -17.140 1.00 89.56 116 PRO A CA 1
ATOM 914 C C . PRO A 1 116 ? 4.276 0.112 -18.482 1.00 89.56 116 PRO A C 1
ATOM 916 O O . PRO A 1 116 ? 3.628 0.055 -19.524 1.00 89.56 116 PRO A O 1
ATOM 919 N N . MET A 1 117 ? 5.570 0.453 -18.476 1.00 92.75 117 MET A N 1
ATOM 920 C CA . MET A 1 117 ? 6.330 0.815 -19.682 1.00 92.75 117 MET A CA 1
ATOM 921 C C . MET A 1 117 ? 7.039 -0.377 -20.336 1.00 92.75 117 MET A C 1
ATOM 923 O O . MET A 1 117 ? 7.605 -0.242 -21.426 1.00 92.75 117 MET A O 1
ATOM 927 N N . LEU A 1 118 ? 7.013 -1.542 -19.689 1.00 92.56 118 LEU A N 1
ATOM 928 C CA . LEU A 1 118 ? 7.711 -2.740 -20.134 1.00 92.56 118 LEU A CA 1
ATOM 929 C C . LEU A 1 118 ? 6.755 -3.706 -20.837 1.00 92.56 118 LEU A C 1
ATOM 931 O O . LEU A 1 118 ? 5.592 -3.854 -20.475 1.00 92.56 118 LEU A O 1
ATOM 935 N N . THR A 1 119 ? 7.271 -4.404 -21.848 1.00 88.44 119 THR A N 1
ATOM 936 C CA . THR A 1 119 ? 6.525 -5.472 -22.549 1.00 88.44 119 THR A CA 1
ATOM 937 C C . THR A 1 119 ? 6.696 -6.841 -21.890 1.00 88.44 119 THR A C 1
ATOM 939 O O . THR A 1 119 ? 6.042 -7.814 -22.265 1.00 88.44 119 THR A O 1
ATOM 942 N N . HIS A 1 120 ? 7.575 -6.913 -20.894 1.00 87.94 120 HIS A N 1
ATOM 943 C CA . HIS A 1 120 ? 7.948 -8.107 -20.159 1.00 87.94 120 HIS A CA 1
ATOM 944 C C . HIS A 1 120 ? 8.053 -7.790 -18.660 1.00 87.94 120 HIS A C 1
ATOM 946 O O . HIS A 1 120 ? 8.143 -6.621 -18.278 1.00 87.94 120 HIS A O 1
ATOM 952 N N . PRO A 1 121 ? 8.064 -8.810 -17.783 1.00 89.06 121 PRO A N 1
ATOM 953 C CA . PRO A 1 121 ? 8.341 -8.605 -16.367 1.00 89.06 121 PRO A CA 1
ATOM 954 C C . PRO A 1 121 ? 9.678 -7.887 -16.156 1.00 89.06 121 PRO A C 1
ATOM 956 O O . PRO A 1 121 ? 10.650 -8.165 -16.863 1.00 89.06 121 PRO A O 1
ATOM 959 N N . LEU A 1 122 ? 9.738 -6.988 -15.171 1.00 91.31 122 LEU A N 1
ATOM 960 C CA . LEU A 1 122 ? 10.974 -6.299 -14.813 1.00 91.31 122 LEU A CA 1
ATOM 961 C C . LEU A 1 122 ? 12.011 -7.308 -14.311 1.00 91.31 122 LEU A C 1
ATOM 963 O O . LEU A 1 122 ? 11.808 -7.990 -13.305 1.00 91.31 122 LEU A O 1
ATOM 967 N N . THR A 1 123 ? 13.137 -7.368 -15.011 1.00 92.19 123 THR A N 1
ATOM 968 C CA . THR A 1 123 ? 14.290 -8.192 -14.660 1.00 92.19 123 THR A CA 1
ATOM 969 C C . THR A 1 123 ? 15.508 -7.328 -14.382 1.00 92.19 123 THR A C 1
ATOM 971 O O . THR A 1 123 ? 15.630 -6.222 -14.903 1.00 92.19 123 THR A O 1
ATOM 974 N N . PHE A 1 124 ? 16.440 -7.848 -13.589 1.00 93.75 124 PHE A N 1
ATOM 975 C CA . PHE A 1 124 ? 17.643 -7.140 -13.179 1.00 93.75 124 PHE A CA 1
ATOM 976 C C . PHE A 1 124 ? 18.922 -7.884 -13.573 1.00 93.75 124 PHE A C 1
ATOM 978 O O . PHE A 1 124 ? 19.010 -9.115 -13.527 1.00 93.75 124 PHE A O 1
ATOM 985 N N . ILE A 1 125 ? 19.949 -7.104 -13.886 1.00 92.69 125 ILE A N 1
ATOM 986 C CA . ILE A 1 125 ? 21.350 -7.495 -13.903 1.00 92.69 125 ILE A CA 1
ATOM 987 C C . ILE A 1 125 ? 21.887 -7.336 -12.480 1.00 92.69 125 ILE A C 1
ATOM 989 O O . ILE A 1 125 ? 21.956 -6.235 -11.933 1.00 92.69 125 ILE A O 1
ATOM 993 N N . ARG A 1 126 ? 22.286 -8.452 -11.873 1.00 92.81 126 ARG A N 1
ATOM 994 C CA . ARG A 1 126 ? 22.867 -8.494 -10.533 1.00 92.81 126 ARG A CA 1
ATOM 995 C C . ARG A 1 126 ? 24.381 -8.340 -10.586 1.00 92.81 126 ARG A C 1
ATOM 997 O O . ARG A 1 126 ? 25.084 -9.298 -10.919 1.00 92.81 126 ARG A O 1
ATOM 1004 N N . LEU A 1 127 ? 24.874 -7.185 -10.161 1.00 90.38 127 LEU A N 1
ATOM 1005 C CA . LEU A 1 127 ? 26.300 -6.895 -10.055 1.00 90.38 127 LEU A CA 1
ATOM 1006 C C . LEU A 1 127 ? 26.772 -7.142 -8.621 1.00 90.38 127 LEU A C 1
ATOM 1008 O O . LEU A 1 127 ? 26.250 -6.556 -7.675 1.00 90.38 127 LEU A O 1
ATOM 1012 N N . LYS A 1 128 ? 27.742 -8.036 -8.438 1.00 88.25 128 LYS A N 1
ATOM 1013 C CA . LYS A 1 128 ? 28.308 -8.355 -7.119 1.00 88.25 128 LYS A CA 1
ATOM 1014 C C . LYS A 1 128 ? 29.676 -7.695 -6.971 1.00 88.25 128 LYS A C 1
ATOM 1016 O O . LYS A 1 128 ? 30.587 -8.068 -7.713 1.00 88.25 128 LYS A O 1
ATOM 1021 N N . SER A 1 129 ? 29.810 -6.769 -6.021 1.00 84.06 129 SER A N 1
ATOM 1022 C CA . SER A 1 129 ? 31.103 -6.311 -5.498 1.00 84.06 129 SER A CA 1
ATOM 1023 C C . SER A 1 129 ? 31.446 -7.083 -4.211 1.00 84.06 129 SER A C 1
ATOM 1025 O O . SER A 1 129 ? 30.577 -7.779 -3.670 1.00 84.06 129 SER A O 1
ATOM 1027 N N . PRO A 1 130 ? 32.696 -7.014 -3.717 1.00 82.56 130 PRO A N 1
ATOM 1028 C CA . PRO A 1 130 ? 33.066 -7.601 -2.427 1.00 82.56 130 PRO A CA 1
ATOM 1029 C C . PRO A 1 130 ? 32.214 -7.091 -1.255 1.00 82.56 130 PRO A C 1
ATOM 1031 O O . PRO A 1 130 ? 31.918 -7.850 -0.337 1.00 82.56 130 PRO A O 1
ATOM 1034 N N . GLU A 1 131 ? 31.805 -5.824 -1.298 1.00 83.00 131 GLU A N 1
ATOM 1035 C CA . GLU A 1 131 ? 31.110 -5.139 -0.209 1.00 83.00 131 GLU A CA 1
ATOM 1036 C C . GLU A 1 131 ? 29.584 -5.182 -0.355 1.00 83.00 131 GLU A C 1
ATOM 1038 O O . GLU A 1 131 ? 28.871 -5.224 0.648 1.00 83.00 131 GLU A O 1
ATOM 1043 N N . ARG A 1 132 ? 29.054 -5.131 -1.588 1.00 84.06 132 ARG A N 1
ATOM 1044 C CA . ARG A 1 132 ? 27.616 -4.938 -1.847 1.00 84.06 132 ARG A CA 1
ATOM 1045 C C . ARG A 1 132 ? 27.136 -5.638 -3.120 1.00 84.06 132 ARG A C 1
ATOM 1047 O O . ARG A 1 132 ? 27.892 -5.961 -4.033 1.00 84.06 132 ARG A O 1
ATOM 1054 N N . THR A 1 133 ? 25.826 -5.875 -3.190 1.00 87.00 133 THR A N 1
ATOM 1055 C CA . THR A 1 133 ? 25.143 -6.326 -4.411 1.00 87.00 133 THR A CA 1
ATOM 1056 C C . THR A 1 133 ? 24.305 -5.184 -4.966 1.00 87.00 133 THR A C 1
ATOM 1058 O O . THR A 1 133 ? 23.498 -4.616 -4.241 1.00 87.00 133 THR A O 1
ATOM 1061 N N . TRP A 1 134 ? 24.438 -4.930 -6.263 1.00 87.81 134 TRP A N 1
ATOM 1062 C CA . TRP A 1 134 ? 23.659 -3.946 -7.002 1.00 87.81 134 TRP A CA 1
ATOM 1063 C C . TRP A 1 134 ? 22.735 -4.628 -7.997 1.00 87.81 134 TRP A C 1
ATOM 1065 O O . TRP A 1 134 ? 23.062 -5.678 -8.560 1.00 87.81 134 TRP A O 1
ATOM 1075 N N . LEU A 1 135 ? 21.583 -4.011 -8.225 1.00 92.19 135 LEU A N 1
ATOM 1076 C CA . LEU A 1 135 ? 20.610 -4.453 -9.212 1.00 92.19 135 LEU A CA 1
ATOM 1077 C C . LEU A 1 135 ? 20.393 -3.326 -10.216 1.00 92.19 135 LEU A C 1
ATOM 1079 O O . LEU A 1 135 ? 19.884 -2.264 -9.865 1.00 92.19 135 LEU A O 1
ATOM 1083 N N . LEU A 1 136 ? 20.800 -3.564 -11.460 1.00 93.56 136 LEU A N 1
ATOM 1084 C CA . LEU A 1 136 ? 20.499 -2.680 -12.580 1.00 93.56 136 LEU A CA 1
ATOM 1085 C C . LEU A 1 136 ? 19.343 -3.270 -13.374 1.00 93.56 136 LEU A C 1
ATOM 1087 O O . LEU A 1 136 ? 19.325 -4.482 -13.563 1.00 93.56 136 LEU A O 1
ATOM 1091 N N . PRO A 1 137 ? 18.384 -2.475 -13.847 1.00 94.06 137 PRO A N 1
ATOM 1092 C CA . PRO A 1 137 ? 17.299 -3.013 -14.648 1.00 94.06 137 PRO A CA 1
ATOM 1093 C C . PRO A 1 137 ? 17.831 -3.489 -16.018 1.00 94.06 137 PRO A C 1
ATOM 1095 O O . PRO A 1 137 ? 18.596 -2.779 -16.672 1.00 94.06 137 PRO A O 1
ATOM 1098 N N . ASP A 1 138 ? 17.466 -4.706 -16.434 1.00 92.00 138 ASP A N 1
ATOM 1099 C CA . ASP A 1 138 ? 17.822 -5.286 -17.743 1.00 92.00 138 ASP A CA 1
ATOM 1100 C C . ASP A 1 138 ? 16.812 -4.784 -18.781 1.00 92.00 138 ASP A C 1
ATOM 1102 O O . ASP A 1 138 ? 15.746 -5.371 -18.954 1.00 92.00 138 ASP A O 1
ATOM 1106 N N . ILE A 1 139 ? 17.120 -3.631 -19.375 1.00 92.56 139 ILE A N 1
ATOM 1107 C CA . ILE A 1 139 ? 16.223 -2.851 -20.234 1.00 92.56 139 ILE A CA 1
ATOM 1108 C C . ILE A 1 139 ? 16.975 -2.458 -21.503 1.00 92.56 139 ILE A C 1
ATOM 1110 O O . ILE A 1 139 ? 18.144 -2.070 -21.438 1.00 92.56 139 ILE A O 1
ATOM 1114 N N . ASN A 1 140 ? 16.309 -2.547 -22.655 1.00 91.00 140 ASN A N 1
ATOM 1115 C CA . ASN A 1 140 ? 16.889 -2.114 -23.928 1.00 91.00 140 ASN A CA 1
ATOM 1116 C C . ASN A 1 140 ? 16.713 -0.602 -24.168 1.00 91.00 140 ASN A C 1
ATOM 1118 O O . ASN A 1 140 ? 15.910 0.062 -23.517 1.00 91.00 140 ASN A O 1
ATOM 1122 N N . ASP A 1 141 ? 17.433 -0.040 -25.141 1.00 90.00 141 ASP A N 1
ATOM 1123 C CA . ASP A 1 141 ? 17.405 1.409 -25.385 1.00 90.00 141 ASP A CA 1
ATOM 1124 C C . ASP A 1 141 ? 16.008 1.948 -25.747 1.00 90.00 141 ASP A C 1
ATOM 1126 O O . ASP A 1 141 ? 15.642 3.039 -25.311 1.00 90.00 141 ASP A O 1
ATOM 1130 N N . GLN A 1 142 ? 15.185 1.181 -26.476 1.00 91.50 142 GLN A N 1
ATOM 1131 C CA . GLN A 1 142 ? 13.825 1.603 -26.851 1.00 91.50 142 GLN A CA 1
ATOM 1132 C C . GLN A 1 142 ? 12.882 1.676 -25.642 1.00 91.50 142 GLN A C 1
ATOM 1134 O O . GLN A 1 142 ? 12.035 2.565 -25.541 1.00 91.50 142 GLN A O 1
ATOM 1139 N N . GLU A 1 143 ? 12.986 0.717 -24.726 1.00 93.19 143 GLU A N 1
ATOM 1140 C CA . GLU A 1 143 ? 12.276 0.739 -23.448 1.00 93.19 143 GLU A CA 1
ATOM 1141 C C . GLU A 1 143 ? 12.775 1.876 -22.566 1.00 93.19 143 GLU A C 1
ATOM 1143 O O . GLU A 1 143 ? 11.962 2.594 -21.988 1.00 93.19 143 GLU A O 1
ATOM 1148 N N . PHE A 1 144 ? 14.089 2.096 -22.527 1.00 94.50 144 PHE A N 1
ATOM 1149 C CA . PHE A 1 144 ? 14.686 3.168 -21.744 1.00 94.50 144 PHE A CA 1
ATOM 1150 C C . PHE A 1 144 ? 14.151 4.543 -22.165 1.00 94.50 144 PHE A C 1
ATOM 1152 O O . PHE A 1 144 ? 13.734 5.323 -21.312 1.00 94.50 144 PHE A O 1
ATOM 1159 N N . THR A 1 145 ? 14.066 4.825 -23.472 1.00 92.62 145 THR A N 1
ATOM 1160 C CA . THR A 1 145 ? 13.480 6.079 -23.977 1.00 92.62 145 THR A CA 1
ATOM 1161 C C . THR A 1 145 ? 12.034 6.273 -23.511 1.00 92.62 145 THR A C 1
ATOM 1163 O O . THR A 1 145 ? 11.678 7.365 -23.065 1.00 92.62 145 THR A O 1
ATOM 1166 N N . ARG A 1 146 ? 11.205 5.222 -23.567 1.00 93.88 146 ARG A N 1
ATOM 1167 C CA . ARG A 1 146 ? 9.808 5.275 -23.099 1.00 93.88 146 ARG A CA 1
ATOM 1168 C C . ARG A 1 146 ? 9.719 5.509 -21.594 1.00 93.88 146 ARG A C 1
ATOM 1170 O O . ARG A 1 146 ? 8.904 6.308 -21.147 1.00 93.88 146 ARG A O 1
ATOM 1177 N N . ILE A 1 147 ? 10.588 4.864 -20.820 1.00 95.69 147 ILE A N 1
ATOM 1178 C CA . ILE A 1 147 ? 10.667 5.044 -19.367 1.00 95.69 147 ILE A CA 1
ATOM 1179 C C . ILE A 1 147 ? 11.064 6.474 -19.019 1.00 95.69 147 ILE A C 1
ATOM 1181 O O . ILE A 1 147 ? 10.434 7.075 -18.157 1.00 95.69 147 ILE A O 1
ATOM 1185 N N . CYS A 1 148 ? 12.053 7.054 -19.698 1.00 93.75 148 CYS A N 1
ATOM 1186 C CA . CYS A 1 148 ? 12.417 8.452 -19.477 1.00 93.75 148 CYS A CA 1
ATOM 1187 C C . CYS A 1 148 ? 11.240 9.392 -19.745 1.00 93.75 148 CYS A C 1
ATOM 1189 O O . CYS A 1 148 ? 10.964 10.262 -18.927 1.00 93.75 148 CYS A O 1
ATOM 1191 N N . GLN A 1 149 ? 10.523 9.202 -20.856 1.00 93.06 149 GLN A N 1
ATOM 1192 C CA . GLN A 1 149 ? 9.331 10.001 -21.159 1.00 93.06 149 GLN A CA 1
ATOM 1193 C C . GLN A 1 149 ? 8.264 9.848 -20.070 1.00 93.06 149 GLN A C 1
ATOM 1195 O O . GLN A 1 149 ? 7.707 10.843 -19.613 1.00 93.06 149 GLN A O 1
ATOM 1200 N N . TYR A 1 150 ? 8.022 8.622 -19.608 1.00 95.50 150 TYR A N 1
ATOM 1201 C CA . TYR A 1 150 ? 7.091 8.344 -18.519 1.00 95.50 150 TYR A CA 1
ATOM 1202 C C . TYR A 1 150 ? 7.497 9.044 -17.216 1.00 95.50 150 TYR A C 1
ATOM 1204 O O . TYR A 1 150 ? 6.699 9.781 -16.651 1.00 95.50 150 TYR A O 1
ATOM 1212 N N . LEU A 1 151 ? 8.747 8.904 -16.774 1.00 95.06 151 LEU A N 1
ATOM 1213 C CA . LEU A 1 151 ? 9.220 9.478 -15.509 1.00 95.06 151 LEU A CA 1
ATOM 1214 C C . LEU A 1 151 ? 9.306 11.010 -15.522 1.00 95.06 151 LEU A C 1
ATOM 1216 O O . LEU A 1 151 ? 9.237 11.630 -14.467 1.00 95.06 151 LEU A O 1
ATOM 1220 N N . LEU A 1 152 ? 9.464 11.622 -16.698 1.00 90.25 152 LEU A N 1
ATOM 1221 C CA . LEU A 1 152 ? 9.455 13.079 -16.853 1.00 90.25 152 LEU A CA 1
ATOM 1222 C C . LEU A 1 152 ? 8.039 13.667 -16.936 1.00 90.25 152 LEU A C 1
ATOM 1224 O O . LEU A 1 152 ? 7.877 14.872 -16.761 1.00 90.25 152 LEU A O 1
ATOM 1228 N N . THR A 1 153 ? 7.028 12.848 -17.237 1.00 91.62 153 THR A N 1
ATOM 1229 C CA . THR A 1 153 ? 5.635 13.300 -17.410 1.00 91.62 153 THR A CA 1
ATOM 1230 C C . THR A 1 153 ? 4.743 12.926 -16.233 1.00 91.62 153 THR A C 1
ATOM 1232 O O . THR A 1 153 ? 3.869 13.703 -15.852 1.00 91.62 153 THR A O 1
ATOM 1235 N N . GLU A 1 154 ? 4.960 11.759 -15.633 1.00 90.88 154 GLU A N 1
ATOM 1236 C CA . GLU A 1 154 ? 4.196 11.274 -14.496 1.00 90.88 154 GLU A CA 1
ATOM 1237 C C . GLU A 1 154 ? 4.713 11.888 -13.192 1.00 90.88 154 GLU A C 1
ATOM 1239 O O . GLU A 1 154 ? 5.867 11.704 -12.808 1.00 90.88 154 GLU A O 1
ATOM 1244 N N . ARG A 1 155 ? 3.833 12.587 -12.466 1.00 88.00 155 ARG A N 1
ATOM 1245 C CA . ARG A 1 155 ? 4.184 13.244 -11.196 1.00 88.00 155 ARG A CA 1
ATOM 1246 C C . ARG A 1 155 ? 4.450 12.240 -10.072 1.00 88.00 155 ARG A C 1
ATOM 1248 O O . ARG A 1 155 ? 5.249 12.523 -9.184 1.00 88.00 155 ARG A O 1
ATOM 1255 N N . PHE A 1 156 ? 3.789 11.081 -10.104 1.00 90.06 156 PHE A N 1
ATOM 1256 C CA . PHE A 1 156 ? 3.916 10.058 -9.064 1.00 90.06 156 PHE A CA 1
ATOM 1257 C C . PHE A 1 156 ? 4.116 8.655 -9.662 1.00 90.06 156 PHE A C 1
ATOM 1259 O O . PHE A 1 156 ? 3.182 7.846 -9.650 1.00 90.06 156 PHE A O 1
ATOM 1266 N N . PRO A 1 157 ? 5.315 8.343 -10.189 1.00 93.44 157 PRO A N 1
ATOM 1267 C CA . PRO A 1 157 ? 5.614 7.064 -10.829 1.00 93.44 157 PRO A CA 1
ATOM 1268 C C . PRO A 1 157 ? 6.000 5.994 -9.795 1.00 93.44 157 PRO A C 1
ATOM 1270 O O . PRO A 1 157 ? 7.049 5.361 -9.900 1.00 93.44 157 PRO A O 1
ATOM 1273 N N . PHE A 1 158 ? 5.201 5.831 -8.742 1.00 94.75 158 PHE A N 1
ATOM 1274 C CA . PHE A 1 158 ? 5.535 4.979 -7.599 1.00 94.75 158 PHE A CA 1
ATOM 1275 C C . PHE A 1 158 ? 4.639 3.745 -7.532 1.00 94.75 158 PHE A C 1
ATOM 1277 O O . PHE A 1 158 ? 3.453 3.792 -7.850 1.00 94.75 158 PHE A O 1
ATOM 1284 N N . SER A 1 159 ? 5.198 2.638 -7.051 1.00 93.81 159 SER A N 1
ATOM 1285 C CA . SER A 1 159 ? 4.414 1.455 -6.683 1.00 93.81 159 SER A CA 1
ATOM 1286 C C . SER A 1 159 ? 3.562 1.712 -5.432 1.00 93.81 159 SER A C 1
ATOM 1288 O O . SER A 1 159 ? 3.804 2.671 -4.692 1.00 93.81 159 SER A O 1
ATOM 1290 N N . SER A 1 160 ? 2.624 0.808 -5.116 1.00 94.38 160 SER A N 1
ATOM 1291 C CA . SER A 1 160 ? 1.818 0.893 -3.887 1.00 94.38 160 SER A CA 1
ATOM 1292 C C . SER A 1 160 ? 2.673 1.059 -2.621 1.00 94.38 160 SER A C 1
ATOM 1294 O O . SER A 1 160 ? 2.331 1.849 -1.742 1.00 94.38 160 SER A O 1
ATOM 1296 N N . ARG A 1 161 ? 3.816 0.358 -2.534 1.00 93.94 161 ARG A N 1
ATOM 1297 C CA . ARG A 1 161 ? 4.764 0.490 -1.410 1.00 93.94 161 ARG A CA 1
ATOM 1298 C C . ARG A 1 161 ? 5.444 1.856 -1.380 1.00 93.94 161 ARG A C 1
ATOM 1300 O O . ARG A 1 161 ? 5.625 2.425 -0.308 1.00 93.94 161 ARG A O 1
ATOM 1307 N N . GLY A 1 162 ? 5.779 2.400 -2.549 1.00 94.19 162 GLY A N 1
ATOM 1308 C CA . GLY A 1 162 ? 6.325 3.750 -2.665 1.00 94.19 162 GLY A CA 1
ATOM 1309 C C . GLY A 1 162 ? 5.357 4.802 -2.139 1.00 94.19 162 GLY A C 1
ATOM 1310 O O . GLY A 1 162 ? 5.730 5.588 -1.272 1.00 94.19 162 GLY A O 1
ATOM 1311 N N . PHE A 1 163 ? 4.094 4.751 -2.572 1.00 94.38 163 PHE A N 1
ATOM 1312 C CA . PHE A 1 163 ? 3.047 5.628 -2.040 1.00 94.38 163 PHE A CA 1
ATOM 1313 C C . PHE A 1 163 ? 2.870 5.478 -0.526 1.00 94.38 163 PHE A C 1
ATOM 1315 O O . PHE A 1 163 ? 2.795 6.487 0.170 1.00 94.38 163 PHE A O 1
ATOM 1322 N N . PHE A 1 164 ? 2.867 4.249 0.003 1.00 95.38 164 PHE A N 1
ATOM 1323 C CA . PHE A 1 164 ? 2.783 4.015 1.449 1.00 95.38 164 PHE A CA 1
ATOM 1324 C C . PHE A 1 164 ? 3.923 4.714 2.205 1.00 95.38 164 PHE A C 1
ATOM 1326 O O . PHE A 1 164 ? 3.682 5.414 3.184 1.00 95.38 164 PHE A O 1
ATOM 1333 N N . ARG A 1 165 ? 5.169 4.579 1.740 1.00 93.88 165 ARG A N 1
ATOM 1334 C CA . ARG A 1 165 ? 6.336 5.196 2.394 1.00 93.88 165 ARG A CA 1
ATOM 1335 C C . ARG A 1 165 ? 6.346 6.715 2.308 1.00 93.88 165 ARG A C 1
ATOM 1337 O O . ARG A 1 165 ? 6.754 7.366 3.266 1.00 93.88 165 ARG A O 1
ATOM 1344 N N . ILE A 1 166 ? 5.896 7.276 1.186 1.00 92.94 166 ILE A N 1
ATOM 1345 C CA . ILE A 1 166 ? 5.706 8.725 1.050 1.00 92.94 166 ILE A CA 1
ATOM 1346 C C . ILE A 1 166 ? 4.681 9.200 2.085 1.00 92.94 166 ILE A C 1
ATOM 1348 O O . ILE A 1 166 ? 4.966 10.136 2.824 1.00 92.94 166 ILE A O 1
ATOM 1352 N N . MET A 1 167 ? 3.549 8.499 2.212 1.00 93.06 167 MET A N 1
ATOM 1353 C CA . MET A 1 167 ? 2.522 8.819 3.207 1.00 93.06 167 MET A CA 1
ATOM 1354 C C . MET A 1 167 ? 3.041 8.735 4.648 1.00 93.06 167 MET A C 1
ATOM 1356 O O . MET A 1 167 ? 2.734 9.624 5.436 1.00 93.06 167 MET A O 1
ATOM 1360 N N . VAL A 1 168 ? 3.835 7.712 4.997 1.00 93.62 168 VAL A N 1
ATOM 1361 C CA . VAL A 1 168 ? 4.485 7.603 6.321 1.00 93.62 168 VAL A CA 1
ATOM 1362 C C . VAL A 1 168 ? 5.358 8.828 6.587 1.00 93.62 168 VAL A C 1
ATOM 1364 O O . VAL A 1 168 ? 5.142 9.524 7.575 1.00 93.62 168 VAL A O 1
ATOM 1367 N N . ARG A 1 169 ? 6.297 9.120 5.677 1.00 91.88 169 ARG A N 1
ATOM 1368 C CA . ARG A 1 169 ? 7.228 10.251 5.789 1.00 91.88 169 ARG A CA 1
ATOM 1369 C C . ARG A 1 169 ? 6.486 11.574 5.967 1.00 91.88 169 ARG A C 1
ATOM 1371 O O . ARG A 1 169 ? 6.862 12.382 6.810 1.00 91.88 169 ARG A O 1
ATOM 1378 N N . ASP A 1 170 ? 5.454 11.803 5.161 1.00 91.06 170 ASP A N 1
ATOM 1379 C CA . ASP A 1 170 ? 4.694 13.049 5.200 1.00 91.06 170 ASP A CA 1
ATOM 1380 C C . ASP A 1 170 ? 3.909 13.152 6.516 1.00 91.06 170 ASP A C 1
ATOM 1382 O O . ASP A 1 170 ? 3.990 14.178 7.192 1.00 91.06 170 ASP A O 1
ATOM 1386 N N . CYS A 1 171 ? 3.264 12.063 6.959 1.00 88.31 171 CYS A N 1
ATOM 1387 C CA . CYS A 1 171 ? 2.576 12.014 8.252 1.00 88.31 171 CYS A CA 1
ATOM 1388 C C . CYS A 1 171 ? 3.521 12.295 9.432 1.00 88.31 171 CYS A C 1
ATOM 1390 O O . CYS A 1 171 ? 3.151 13.046 10.334 1.00 88.31 171 CYS A O 1
ATOM 1392 N N . GLU A 1 172 ? 4.732 11.729 9.429 1.00 89.94 172 GLU A N 1
ATOM 1393 C CA . GLU A 1 172 ? 5.764 11.981 10.449 1.00 89.94 172 GLU A CA 1
ATOM 1394 C C . GLU A 1 172 ? 6.243 13.438 10.441 1.00 89.94 172 GLU A C 1
ATOM 1396 O O . GLU A 1 172 ? 6.510 14.013 11.496 1.00 89.94 172 GLU A O 1
ATOM 1401 N N . ALA A 1 173 ? 6.297 14.061 9.263 1.00 90.62 173 ALA A N 1
ATOM 1402 C CA . ALA A 1 173 ? 6.602 15.478 9.104 1.00 90.62 173 ALA A CA 1
ATOM 1403 C C . ALA A 1 173 ? 5.416 16.405 9.441 1.00 90.62 173 ALA A C 1
ATOM 1405 O O . ALA A 1 173 ? 5.558 17.626 9.367 1.00 90.62 173 ALA A O 1
ATOM 1406 N N . GLY A 1 174 ? 4.245 15.857 9.788 1.00 88.12 174 GLY A N 1
ATOM 1407 C CA . GLY A 1 174 ? 3.023 16.630 10.027 1.00 88.12 174 GLY A CA 1
ATOM 1408 C C . GLY A 1 174 ? 2.422 17.246 8.758 1.00 88.12 174 GLY A C 1
ATOM 1409 O O . GLY A 1 174 ? 1.614 18.168 8.846 1.00 88.12 174 GLY A O 1
ATOM 1410 N N . MET A 1 175 ? 2.812 16.745 7.587 1.00 88.62 175 MET A N 1
ATOM 1411 C CA . MET A 1 175 ? 2.365 17.199 6.275 1.00 88.62 175 MET A CA 1
ATOM 1412 C C . MET A 1 175 ? 1.455 16.142 5.643 1.00 88.62 175 MET A C 1
ATOM 1414 O O . MET A 1 175 ? 1.627 14.944 5.845 1.00 88.62 175 MET A O 1
ATOM 1418 N N . VAL A 1 176 ? 0.473 16.566 4.852 1.00 85.75 176 VAL A N 1
ATOM 1419 C CA . VAL A 1 176 ? -0.330 15.648 4.034 1.00 85.75 176 VAL A CA 1
ATOM 1420 C C . VAL A 1 176 ? -0.448 16.253 2.645 1.00 85.75 176 VAL A C 1
ATOM 1422 O O . VAL A 1 176 ? -1.115 17.269 2.473 1.00 85.75 176 VAL A O 1
ATOM 1425 N N . ASP A 1 177 ? 0.216 15.644 1.662 1.00 89.00 177 ASP A N 1
ATOM 1426 C CA . ASP A 1 177 ? -0.021 15.964 0.255 1.00 89.00 177 ASP A CA 1
ATOM 1427 C C . ASP A 1 177 ? -1.351 15.318 -0.170 1.00 89.00 177 ASP A C 1
ATOM 1429 O O . ASP A 1 177 ? -1.495 14.091 -0.185 1.00 89.00 177 ASP A O 1
ATOM 1433 N N . GLU A 1 178 ? -2.343 16.154 -0.479 1.00 90.69 178 GLU A N 1
ATOM 1434 C CA . GLU A 1 178 ? -3.683 15.714 -0.874 1.00 90.69 178 GLU A CA 1
ATOM 1435 C C . GLU A 1 178 ? -3.666 14.863 -2.149 1.00 90.69 178 GLU A C 1
ATOM 1437 O O . GLU A 1 178 ? -4.429 13.900 -2.240 1.00 90.69 178 GLU A O 1
ATOM 1442 N N . ASP A 1 179 ? -2.770 15.148 -3.100 1.00 91.81 179 ASP A N 1
ATOM 1443 C CA . ASP A 1 179 ? -2.653 14.380 -4.342 1.00 91.81 179 ASP A CA 1
ATOM 1444 C C . ASP A 1 179 ? -2.093 12.977 -4.066 1.00 91.81 179 ASP A C 1
ATOM 1446 O O . ASP A 1 179 ? -2.544 11.984 -4.650 1.00 91.81 179 ASP A O 1
ATOM 1450 N N . VAL A 1 180 ? -1.122 12.877 -3.151 1.00 91.88 180 VAL A N 1
ATOM 1451 C CA . VAL A 1 180 ? -0.549 11.594 -2.719 1.00 91.88 180 VAL A CA 1
ATOM 1452 C C . VAL A 1 180 ? -1.593 10.781 -1.967 1.00 91.88 180 VAL A C 1
ATOM 1454 O O . VAL A 1 180 ? -1.788 9.609 -2.294 1.00 91.88 180 VAL A O 1
ATOM 1457 N N . LEU A 1 181 ? -2.297 11.391 -1.007 1.00 91.94 181 LEU A N 1
ATOM 1458 C CA . LEU A 1 181 ? -3.370 10.727 -0.268 1.00 91.94 181 LEU A CA 1
ATOM 1459 C C . LEU A 1 181 ? -4.464 10.244 -1.224 1.00 91.94 181 LEU A C 1
ATOM 1461 O O . LEU A 1 181 ? -4.880 9.088 -1.152 1.00 91.94 181 LEU A O 1
ATOM 1465 N N . TYR A 1 182 ? -4.889 11.097 -2.158 1.00 92.19 182 TYR A N 1
ATOM 1466 C CA . TYR A 1 182 ? -5.875 10.745 -3.169 1.00 92.19 182 TYR A CA 1
ATOM 1467 C C . TYR A 1 182 ? -5.431 9.516 -3.967 1.00 92.19 182 TYR A C 1
ATOM 1469 O O . TYR A 1 182 ? -6.192 8.554 -4.078 1.00 92.19 182 TYR A O 1
ATOM 1477 N N . ARG A 1 183 ? -4.193 9.491 -4.477 1.00 92.25 183 ARG A N 1
ATOM 1478 C CA . ARG A 1 183 ? -3.669 8.334 -5.222 1.00 92.25 183 ARG A CA 1
ATOM 1479 C C . ARG A 1 183 ? -3.542 7.087 -4.358 1.00 92.25 183 ARG A C 1
ATOM 1481 O O . ARG A 1 183 ? -3.942 6.014 -4.805 1.00 92.25 183 ARG A O 1
ATOM 1488 N N . PHE A 1 184 ? -3.056 7.222 -3.126 1.00 93.50 184 PHE A N 1
ATOM 1489 C CA . PHE A 1 184 ? -2.966 6.119 -2.173 1.00 93.50 184 PHE A CA 1
ATOM 1490 C C . PHE A 1 184 ? -4.338 5.470 -1.940 1.00 93.50 184 PHE A C 1
ATOM 1492 O O . PHE A 1 184 ? -4.467 4.248 -1.988 1.00 93.50 184 PHE A O 1
ATOM 1499 N N . CYS A 1 185 ? -5.389 6.279 -1.798 1.00 91.44 185 CYS A N 1
ATOM 1500 C CA . CYS A 1 185 ? -6.754 5.792 -1.615 1.00 91.44 185 CYS A CA 1
ATOM 1501 C C . CYS A 1 185 ? -7.366 5.116 -2.855 1.00 91.44 185 CYS A C 1
ATOM 1503 O O . CYS A 1 185 ? -8.385 4.435 -2.729 1.00 91.44 185 CYS A O 1
ATOM 1505 N N . HIS A 1 186 ? -6.753 5.274 -4.031 1.00 92.12 186 HIS A N 1
ATOM 1506 C CA . HIS A 1 186 ? -7.132 4.586 -5.270 1.00 92.12 186 HIS A CA 1
ATOM 1507 C C . HIS A 1 186 ? -6.2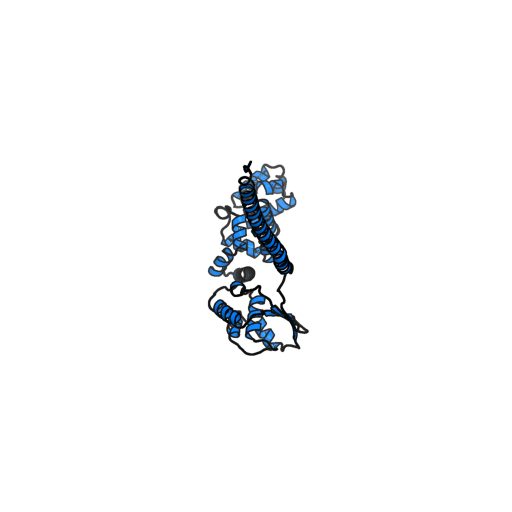74 3.350 -5.558 1.00 92.12 186 HIS A C 1
ATOM 1509 O O . HIS A 1 186 ? -6.521 2.648 -6.542 1.00 92.12 186 HIS A O 1
ATOM 1515 N N . LEU A 1 187 ? -5.287 3.045 -4.711 1.00 93.31 187 LEU A N 1
ATOM 1516 C CA . LEU A 1 187 ? -4.531 1.809 -4.840 1.00 93.31 187 LEU A CA 1
ATOM 1517 C C . LEU A 1 187 ? -5.450 0.608 -4.603 1.00 93.31 187 LEU A C 1
ATOM 1519 O O . LEU A 1 187 ? -6.292 0.635 -3.698 1.00 93.31 187 LEU A O 1
ATOM 1523 N N . PRO A 1 188 ? -5.277 -0.488 -5.357 1.00 94.25 188 PRO A N 1
ATOM 1524 C CA . PRO A 1 188 ? -6.155 -1.637 -5.219 1.00 94.25 188 PRO A CA 1
ATOM 1525 C C . PRO A 1 188 ? -6.039 -2.315 -3.842 1.00 94.25 188 PRO A C 1
ATOM 1527 O O . PRO A 1 188 ? -6.950 -3.035 -3.447 1.00 94.25 188 PRO A O 1
ATOM 1530 N N . GLU A 1 189 ? -4.954 -2.109 -3.085 1.00 96.12 189 GLU A N 1
ATOM 1531 C CA . GLU A 1 189 ? -4.862 -2.530 -1.679 1.00 96.12 189 GLU A CA 1
ATOM 1532 C C . GLU A 1 189 ? -5.790 -1.708 -0.771 1.00 96.12 189 GLU A C 1
ATOM 1534 O O . GLU A 1 189 ? -6.510 -2.272 0.049 1.00 96.12 189 GLU A O 1
ATOM 1539 N N . PHE A 1 190 ? -5.837 -0.385 -0.946 1.00 94.88 190 PHE A N 1
ATOM 1540 C CA . PHE A 1 190 ? -6.699 0.482 -0.140 1.00 94.88 190 PHE A CA 1
ATOM 1541 C C . PHE A 1 190 ? -8.179 0.305 -0.494 1.00 94.88 190 PHE A C 1
ATOM 1543 O O . PHE A 1 190 ? -9.034 0.233 0.387 1.00 94.88 190 PHE A O 1
ATOM 1550 N N . LEU A 1 191 ? -8.493 0.171 -1.786 1.00 93.06 191 LEU A N 1
ATOM 1551 C CA . LEU A 1 191 ? -9.855 -0.106 -2.250 1.00 93.06 191 LEU A CA 1
ATOM 1552 C C . LEU A 1 191 ? -10.390 -1.437 -1.706 1.00 93.06 191 LEU A C 1
ATOM 1554 O O . LEU A 1 191 ? -11.578 -1.543 -1.395 1.00 93.06 191 LEU A O 1
ATOM 1558 N N . TYR A 1 192 ? -9.519 -2.434 -1.534 1.00 94.50 192 TYR A N 1
ATOM 1559 C CA . TYR A 1 192 ? -9.880 -3.678 -0.862 1.00 94.50 192 TYR A CA 1
ATOM 1560 C C . TYR A 1 192 ? -10.275 -3.440 0.599 1.00 94.50 192 TYR A C 1
ATOM 1562 O O . TYR A 1 192 ? -11.329 -3.913 1.015 1.00 94.50 192 TYR A O 1
ATOM 1570 N N . VAL A 1 193 ? -9.514 -2.636 1.352 1.00 94.50 193 VAL A N 1
ATOM 1571 C CA . VAL A 1 193 ? -9.883 -2.277 2.734 1.00 94.50 193 VAL A CA 1
ATOM 1572 C C . VAL A 1 193 ? -11.222 -1.547 2.788 1.00 94.50 193 VAL A C 1
ATOM 1574 O O . VAL A 1 193 ? -12.070 -1.890 3.607 1.00 94.50 193 VAL A O 1
ATOM 1577 N N . ARG A 1 194 ? -11.466 -0.593 1.883 1.00 91.50 194 ARG A N 1
ATOM 1578 C CA . ARG A 1 194 ? -12.775 0.075 1.801 1.00 91.50 194 ARG A CA 1
ATOM 1579 C C . ARG A 1 194 ? -13.912 -0.906 1.541 1.00 91.50 194 ARG A C 1
ATOM 1581 O O . ARG A 1 194 ? -14.979 -0.769 2.120 1.00 91.50 194 ARG A O 1
ATOM 1588 N N . SER A 1 195 ? -13.669 -1.908 0.702 1.00 91.56 195 SER A N 1
ATOM 1589 C CA . SER A 1 195 ? -14.664 -2.936 0.394 1.00 91.56 195 SER A CA 1
ATOM 1590 C C . SER A 1 195 ? -14.908 -3.874 1.585 1.00 91.56 195 SER A C 1
ATOM 1592 O O . SER A 1 195 ? -16.049 -4.248 1.835 1.00 91.56 195 SER A O 1
ATOM 1594 N N . LEU A 1 196 ? -13.864 -4.218 2.354 1.00 92.50 196 LEU A N 1
ATOM 1595 C CA . LEU A 1 196 ? -13.999 -4.969 3.611 1.00 92.50 196 LEU A CA 1
ATOM 1596 C C . LEU A 1 196 ? -14.830 -4.207 4.649 1.00 92.50 196 LEU A C 1
ATOM 1598 O O . LEU A 1 196 ? -15.580 -4.827 5.397 1.00 92.50 196 LEU A O 1
ATOM 1602 N N . LEU A 1 197 ? -14.679 -2.883 4.701 1.00 92.19 197 LEU A N 1
ATOM 1603 C CA . LEU A 1 197 ? -15.287 -1.992 5.696 1.00 92.19 197 LEU A CA 1
ATOM 1604 C C . LEU A 1 197 ? -16.487 -1.213 5.142 1.00 92.19 197 LEU A C 1
ATOM 1606 O O . LEU A 1 197 ? -16.845 -0.148 5.656 1.00 92.19 197 LEU A O 1
ATOM 1610 N N . PHE A 1 198 ? -17.093 -1.720 4.069 1.00 86.38 198 PHE A N 1
ATOM 1611 C CA . PHE A 1 198 ? -18.205 -1.056 3.410 1.00 86.38 198 PHE A CA 1
ATOM 1612 C C . PHE A 1 198 ? -19.348 -0.798 4.401 1.00 86.38 198 PHE A C 1
ATOM 1614 O O . PHE A 1 198 ? -19.777 -1.698 5.123 1.00 86.38 198 PHE A O 1
ATOM 1621 N N . GLY A 1 199 ? -19.838 0.442 4.437 1.00 76.38 199 GLY A N 1
ATOM 1622 C CA . GLY A 1 199 ? -20.866 0.899 5.377 1.00 76.38 199 GLY A CA 1
ATOM 1623 C C . GLY A 1 199 ? -20.320 1.596 6.628 1.00 76.38 199 GLY A C 1
ATOM 1624 O O . GLY A 1 199 ? -20.940 2.551 7.087 1.00 76.38 199 GLY A O 1
ATOM 1625 N N . ALA A 1 200 ? -19.131 1.240 7.133 1.00 76.25 200 ALA A N 1
ATOM 1626 C CA . ALA A 1 200 ? -18.556 1.934 8.296 1.00 76.25 200 ALA A CA 1
ATOM 1627 C C . ALA A 1 200 ? -18.055 3.350 7.980 1.00 76.25 200 ALA A C 1
ATOM 1629 O O . ALA A 1 200 ? -17.993 4.208 8.863 1.00 76.25 200 ALA A O 1
ATOM 1630 N N . GLU A 1 201 ? -17.733 3.615 6.714 1.00 61.91 201 GLU A N 1
ATOM 1631 C CA . GLU A 1 201 ? -17.318 4.936 6.231 1.00 61.91 201 GLU A CA 1
ATOM 1632 C C . GLU A 1 201 ? -18.408 6.015 6.361 1.00 61.91 201 GLU A C 1
ATOM 1634 O O . GLU A 1 201 ? -18.107 7.206 6.355 1.00 61.91 201 GLU A O 1
ATOM 1639 N N . ILE A 1 202 ? -19.672 5.609 6.518 1.00 65.12 202 ILE A N 1
ATOM 1640 C CA . ILE A 1 202 ? -20.806 6.523 6.698 1.00 65.12 202 ILE A CA 1
ATOM 1641 C C . ILE A 1 202 ? -20.924 6.975 8.161 1.00 65.12 202 ILE A C 1
ATOM 1643 O O . ILE A 1 202 ? -21.372 8.088 8.428 1.00 65.12 202 ILE A O 1
ATOM 1647 N N . GLU A 1 203 ? -20.514 6.135 9.114 1.00 66.44 203 GLU A N 1
ATOM 1648 C CA . GLU A 1 203 ? -20.911 6.288 10.519 1.00 66.44 203 GLU A CA 1
ATOM 1649 C C . GLU A 1 203 ? -19.735 6.455 11.490 1.00 66.44 203 GLU A C 1
ATOM 1651 O O . GLU A 1 203 ? -19.903 7.064 12.547 1.00 66.44 203 GLU A O 1
ATOM 1656 N N . ALA A 1 204 ? -18.549 5.929 11.159 1.00 78.00 204 ALA A N 1
ATOM 1657 C CA . ALA A 1 204 ? -17.457 5.795 12.127 1.00 78.00 204 ALA A CA 1
ATOM 1658 C C . ALA A 1 204 ? -16.089 6.296 11.649 1.00 78.00 204 ALA A C 1
ATOM 1660 O O . ALA A 1 204 ? -15.277 6.693 12.485 1.00 78.00 204 ALA A O 1
ATOM 1661 N N . ALA A 1 205 ? -15.806 6.285 10.342 1.00 86.25 205 ALA A N 1
ATOM 1662 C CA . ALA A 1 205 ? -14.470 6.598 9.839 1.00 86.25 205 ALA A CA 1
ATOM 1663 C C . ALA A 1 205 ? -14.494 7.398 8.534 1.00 86.25 205 ALA A C 1
ATOM 1665 O O . ALA A 1 205 ? -15.140 7.018 7.565 1.00 86.25 205 ALA A O 1
ATOM 1666 N N . SER A 1 206 ? -13.704 8.469 8.465 1.00 89.31 206 SER A N 1
ATOM 1667 C CA . SER A 1 206 ? -13.392 9.124 7.193 1.00 89.31 206 SER A CA 1
ATOM 1668 C C . SER A 1 206 ? -12.294 8.365 6.443 1.00 89.31 206 SER A C 1
ATOM 1670 O O . SER A 1 206 ? -11.465 7.684 7.054 1.00 89.31 206 SER A O 1
ATOM 1672 N N . VAL A 1 207 ? -12.207 8.566 5.126 1.00 89.12 207 VAL A N 1
ATOM 1673 C CA . VAL A 1 207 ? -11.120 8.020 4.291 1.00 89.12 207 VAL A CA 1
ATOM 1674 C C . VAL A 1 207 ? -9.737 8.382 4.853 1.00 89.12 207 VAL A C 1
ATOM 1676 O O . VAL A 1 207 ? -8.860 7.524 4.929 1.00 89.12 207 VAL A O 1
ATOM 1679 N N . ALA A 1 208 ? -9.557 9.620 5.324 1.00 89.44 208 ALA A N 1
ATOM 1680 C CA . ALA A 1 208 ? -8.305 10.069 5.931 1.00 89.44 208 ALA A CA 1
ATOM 1681 C C . ALA A 1 208 ? -7.991 9.341 7.251 1.00 89.44 208 ALA A C 1
ATOM 1683 O O . ALA A 1 208 ? -6.840 8.987 7.500 1.0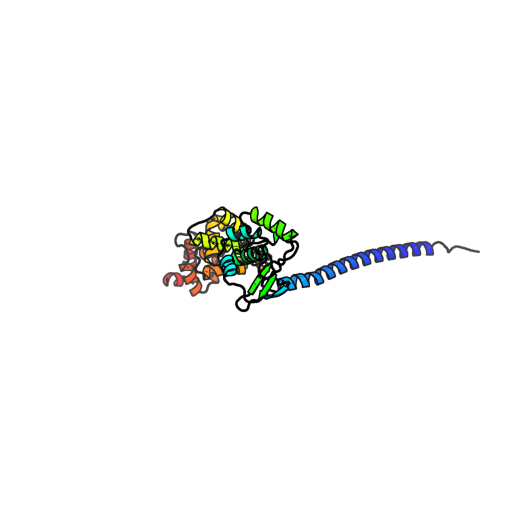0 89.44 208 ALA A O 1
ATOM 1684 N N . SER A 1 209 ? -9.001 9.078 8.088 1.00 91.19 209 SER A N 1
ATOM 1685 C CA . SER A 1 209 ? -8.807 8.320 9.332 1.00 91.19 209 SER A CA 1
ATOM 1686 C C . SER A 1 209 ? -8.457 6.851 9.075 1.00 91.19 209 SER A C 1
ATOM 1688 O O . SER A 1 209 ? -7.581 6.313 9.749 1.00 91.19 209 SER A O 1
ATOM 1690 N N . LEU A 1 210 ? -9.049 6.234 8.043 1.00 93.38 210 LEU A N 1
ATOM 1691 C CA . LEU A 1 210 ? -8.694 4.881 7.603 1.00 93.38 210 LEU A CA 1
ATOM 1692 C C . LEU A 1 210 ? -7.263 4.824 7.069 1.00 93.38 210 LEU A C 1
ATOM 1694 O O . LEU A 1 210 ? -6.509 3.925 7.432 1.00 93.38 210 LEU A O 1
ATOM 1698 N N . ALA A 1 211 ? -6.868 5.801 6.246 1.00 93.31 211 ALA A N 1
ATOM 1699 C CA . ALA A 1 211 ? -5.492 5.916 5.776 1.00 93.31 211 ALA A CA 1
ATOM 1700 C C . ALA A 1 211 ? -4.514 6.052 6.943 1.00 93.31 211 ALA A C 1
ATOM 1702 O O . ALA A 1 211 ? -3.530 5.322 6.990 1.00 93.31 211 ALA A O 1
ATOM 1703 N N . ARG A 1 212 ? -4.816 6.901 7.930 1.00 92.75 212 ARG A N 1
ATOM 1704 C CA . ARG A 1 212 ? -3.977 7.051 9.122 1.00 92.75 212 ARG A CA 1
ATOM 1705 C C . ARG A 1 212 ? -3.826 5.739 9.898 1.00 92.75 212 ARG A C 1
ATOM 1707 O O . ARG A 1 212 ? -2.695 5.354 10.166 1.00 92.75 212 ARG A O 1
ATOM 1714 N N . MET A 1 213 ? -4.925 5.039 10.183 1.00 94.75 213 MET A N 1
ATOM 1715 C CA . MET A 1 213 ? -4.893 3.734 10.861 1.00 94.75 213 MET A CA 1
ATOM 1716 C C . MET A 1 213 ? -4.020 2.727 10.100 1.00 94.75 213 MET A C 1
ATOM 1718 O O . MET A 1 213 ? -3.183 2.047 10.688 1.00 94.75 213 MET A O 1
ATOM 1722 N N . ILE A 1 214 ? -4.175 2.657 8.773 1.00 96.00 214 ILE A N 1
ATOM 1723 C CA . ILE A 1 214 ? -3.376 1.771 7.915 1.00 96.00 214 ILE A CA 1
ATOM 1724 C C . ILE A 1 214 ? -1.882 2.096 8.015 1.00 96.00 214 ILE A C 1
ATOM 1726 O O . ILE A 1 214 ? -1.072 1.179 8.156 1.00 96.00 214 ILE A O 1
ATOM 1730 N N . ILE A 1 215 ? -1.532 3.382 7.954 1.00 94.31 215 ILE A N 1
ATOM 1731 C CA . ILE A 1 215 ? -0.151 3.866 8.031 1.00 94.31 215 ILE A CA 1
ATOM 1732 C C . ILE A 1 215 ? 0.464 3.556 9.403 1.00 94.31 215 ILE A C 1
ATOM 1734 O O . ILE A 1 215 ? 1.580 3.044 9.460 1.00 94.31 215 ILE A O 1
ATOM 1738 N N . GLN A 1 216 ? -0.273 3.786 10.494 1.00 93.25 216 GLN A N 1
ATOM 1739 C CA . GLN A 1 216 ? 0.194 3.532 11.862 1.00 93.25 216 GLN A CA 1
ATOM 1740 C C . GLN A 1 216 ? 0.400 2.038 12.159 1.00 93.25 216 GLN A C 1
ATOM 1742 O O . GLN A 1 216 ? 1.384 1.670 12.800 1.00 93.25 216 GLN A O 1
ATOM 1747 N N . GLY A 1 217 ? -0.449 1.156 11.617 1.00 93.81 217 GLY A N 1
ATOM 1748 C CA . GLY A 1 217 ? -0.265 -0.296 11.758 1.00 93.81 217 GLY A CA 1
ATOM 1749 C C . GLY A 1 217 ? 0.955 -0.859 11.011 1.00 93.81 217 GLY A C 1
ATOM 1750 O O . GLY A 1 217 ? 1.420 -1.959 11.328 1.00 93.81 217 GLY A O 1
ATOM 1751 N N . GLY A 1 218 ? 1.513 -0.097 10.067 1.00 94.12 218 GLY A N 1
ATOM 1752 C CA . GLY A 1 218 ? 2.783 -0.384 9.405 1.00 94.12 218 GLY A CA 1
ATOM 1753 C C . GLY A 1 218 ? 2.676 -1.125 8.068 1.00 94.12 218 GLY A C 1
ATOM 1754 O O . GLY A 1 218 ? 1.696 -1.807 7.762 1.00 94.12 218 GLY A O 1
ATOM 1755 N N . GLU A 1 219 ? 3.741 -0.989 7.270 1.00 95.12 219 GLU A N 1
ATOM 1756 C CA . GLU A 1 219 ? 3.816 -1.449 5.875 1.00 95.12 219 GLU A CA 1
ATOM 1757 C C . GLU A 1 219 ? 3.554 -2.960 5.747 1.00 95.12 219 GLU A C 1
ATOM 1759 O O . GLU A 1 219 ? 2.677 -3.387 4.992 1.00 95.12 219 GLU A O 1
ATOM 1764 N N . ASP A 1 220 ? 4.278 -3.779 6.513 1.00 95.50 220 ASP A N 1
ATOM 1765 C CA . ASP A 1 220 ? 4.216 -5.240 6.393 1.00 95.50 220 ASP A CA 1
ATOM 1766 C C . ASP A 1 220 ? 2.834 -5.803 6.742 1.00 95.50 220 ASP A C 1
ATOM 1768 O O . ASP A 1 220 ? 2.348 -6.730 6.086 1.00 95.50 220 ASP A O 1
ATOM 1772 N N . LEU A 1 221 ? 2.169 -5.226 7.748 1.00 97.06 221 LEU A N 1
ATOM 1773 C CA . LEU A 1 221 ? 0.828 -5.646 8.141 1.00 97.06 221 LEU A CA 1
ATOM 1774 C C . LEU A 1 221 ? -0.176 -5.347 7.024 1.00 97.06 221 LEU A C 1
ATOM 1776 O O . LEU A 1 221 ? -0.914 -6.233 6.596 1.00 97.06 221 LEU A O 1
ATOM 1780 N N . PHE A 1 222 ? -0.156 -4.122 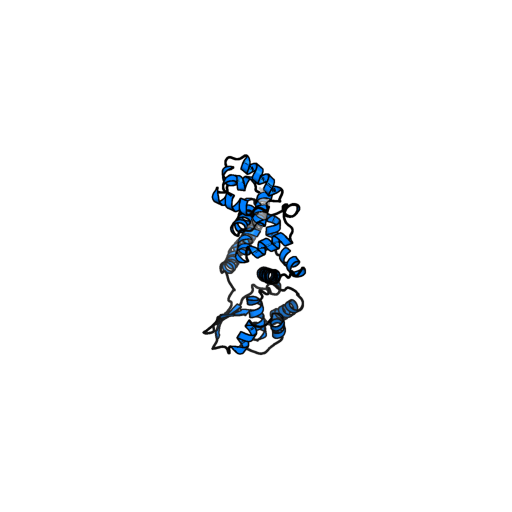6.502 1.00 97.50 222 PHE A N 1
ATOM 1781 C CA . PHE A 1 222 ? -1.074 -3.707 5.449 1.00 97.50 222 PHE A CA 1
ATOM 1782 C C . PHE A 1 222 ? -0.951 -4.586 4.196 1.00 97.50 222 PHE A C 1
ATOM 1784 O O . PHE A 1 222 ? -1.949 -5.130 3.713 1.00 97.50 222 PHE A O 1
ATOM 1791 N N . PHE A 1 223 ? 0.269 -4.780 3.686 1.00 95.81 223 PHE A N 1
ATOM 1792 C CA . PHE A 1 223 ? 0.482 -5.542 2.452 1.00 95.81 223 PHE A CA 1
ATOM 1793 C C . PHE A 1 223 ? 0.329 -7.057 2.627 1.00 95.81 223 PHE A C 1
ATOM 1795 O O . PHE A 1 223 ? -0.020 -7.731 1.657 1.00 95.81 223 PHE A O 1
ATOM 1802 N N . SER A 1 224 ? 0.552 -7.605 3.826 1.00 95.25 224 SER A N 1
ATOM 1803 C CA . SER A 1 224 ? 0.274 -9.025 4.091 1.00 95.25 224 SER A CA 1
ATOM 1804 C C . SER A 1 224 ? -1.228 -9.316 4.130 1.00 95.25 224 SER A C 1
ATOM 1806 O O . SER A 1 224 ? -1.669 -10.317 3.568 1.00 95.25 224 SER A O 1
ATOM 1808 N N . LEU A 1 225 ? -2.031 -8.419 4.709 1.00 96.12 225 LEU A N 1
ATOM 1809 C CA . LEU A 1 225 ? -3.489 -8.559 4.750 1.00 96.12 225 LEU A CA 1
ATOM 1810 C C . LEU A 1 225 ? -4.156 -8.254 3.399 1.00 96.12 225 LEU A C 1
ATOM 1812 O O . LEU A 1 225 ? -5.170 -8.866 3.064 1.00 96.12 225 LEU A O 1
ATOM 1816 N N . CYS A 1 226 ? -3.578 -7.348 2.606 1.00 95.19 226 CYS A N 1
ATOM 1817 C CA . CYS A 1 226 ? -4.106 -6.916 1.306 1.00 95.19 226 CYS A CA 1
ATOM 1818 C C . CYS A 1 226 ? -3.374 -7.556 0.113 1.00 95.19 226 CYS A C 1
ATOM 1820 O O . CYS A 1 226 ? -3.319 -6.974 -0.976 1.00 95.19 226 CYS A O 1
ATOM 1822 N N . CYS A 1 227 ? -2.789 -8.743 0.304 1.00 92.94 227 CYS A N 1
ATOM 1823 C CA . CYS A 1 227 ? -2.088 -9.463 -0.754 1.00 92.94 227 CYS A CA 1
ATOM 1824 C C . CYS A 1 227 ? -3.012 -9.796 -1.941 1.00 92.94 227 CYS A C 1
ATOM 1826 O O . CYS A 1 227 ? -4.242 -9.712 -1.865 1.00 92.94 227 CYS A O 1
ATOM 1828 N N . LEU A 1 228 ? -2.416 -10.154 -3.081 1.00 90.38 228 LEU A N 1
ATOM 1829 C CA . LEU A 1 228 ? -3.173 -10.450 -4.298 1.00 90.38 228 LEU A CA 1
ATOM 1830 C C . LEU A 1 228 ? -4.172 -11.595 -4.082 1.00 90.38 228 LEU A C 1
ATOM 1832 O O . LEU A 1 228 ? -5.290 -11.521 -4.580 1.00 90.38 228 LEU A O 1
ATOM 1836 N N . GLU A 1 229 ? -3.776 -12.614 -3.324 1.00 91.00 229 GLU A N 1
ATOM 1837 C CA . GLU A 1 229 ? -4.595 -13.778 -3.005 1.00 91.00 229 GLU A CA 1
ATOM 1838 C C . GLU A 1 229 ? -5.862 -13.356 -2.259 1.00 91.00 229 GLU A C 1
ATOM 1840 O O . GLU A 1 229 ? -6.963 -13.664 -2.710 1.00 91.00 229 GLU A O 1
ATOM 1845 N N . ASN A 1 230 ? -5.725 -12.571 -1.186 1.00 91.62 230 ASN A N 1
ATOM 1846 C CA . ASN A 1 230 ? -6.866 -12.091 -0.407 1.00 91.62 230 ASN A CA 1
ATOM 1847 C C . ASN A 1 230 ? -7.793 -11.211 -1.254 1.00 91.62 230 ASN A C 1
ATOM 1849 O O . ASN A 1 230 ? -9.005 -11.407 -1.253 1.00 91.62 230 ASN A O 1
ATOM 1853 N N . ARG A 1 231 ? -7.238 -10.308 -2.068 1.00 90.56 231 ARG A N 1
ATOM 1854 C CA . ARG A 1 231 ? -8.035 -9.432 -2.948 1.00 90.56 231 ARG A CA 1
ATOM 1855 C C . ARG A 1 231 ? -8.812 -10.168 -4.038 1.00 90.56 231 ARG A C 1
ATOM 1857 O O . ARG A 1 231 ? -9.759 -9.610 -4.583 1.00 90.56 231 ARG A O 1
ATOM 1864 N N . GLN A 1 232 ? -8.403 -11.384 -4.392 1.00 90.38 232 GLN A N 1
ATOM 1865 C CA . GLN A 1 232 ? -9.072 -12.207 -5.405 1.00 90.38 232 GLN A CA 1
ATOM 1866 C C . GLN A 1 232 ? -10.149 -13.129 -4.827 1.00 90.38 232 GLN A C 1
ATOM 1868 O O . GLN A 1 232 ? -10.855 -13.797 -5.583 1.00 90.38 232 GLN A O 1
ATOM 1873 N N . THR A 1 233 ? -10.280 -13.184 -3.505 1.00 88.31 233 THR A N 1
ATOM 1874 C CA . THR A 1 233 ? -11.331 -13.956 -2.838 1.00 88.31 233 THR A CA 1
ATOM 1875 C C . THR A 1 233 ? -12.591 -13.122 -2.624 1.00 88.31 233 THR A C 1
ATOM 1877 O O . THR A 1 233 ? -12.556 -11.892 -2.644 1.00 88.31 233 THR A O 1
ATOM 1880 N N . ALA A 1 234 ? -13.726 -13.796 -2.433 1.00 84.62 234 ALA A N 1
ATOM 1881 C CA . ALA A 1 234 ? -14.960 -13.122 -2.054 1.00 84.62 234 ALA A CA 1
ATOM 1882 C C . ALA A 1 234 ? -14.825 -12.533 -0.644 1.00 84.62 234 ALA A C 1
ATOM 1884 O O . ALA A 1 234 ? -14.417 -13.239 0.277 1.00 84.62 234 ALA A O 1
ATOM 1885 N N . ILE A 1 235 ? -15.213 -11.265 -0.491 1.00 88.38 235 ILE A N 1
ATOM 1886 C CA . ILE A 1 235 ? -15.209 -10.562 0.793 1.00 88.38 235 ILE A CA 1
ATOM 1887 C C . ILE A 1 235 ? -16.151 -11.271 1.768 1.00 88.38 235 ILE A C 1
ATOM 1889 O O . ILE A 1 235 ? -17.316 -11.515 1.454 1.00 88.38 235 ILE A O 1
ATOM 1893 N N . SER A 1 236 ? -15.641 -11.586 2.957 1.00 91.38 236 SER A N 1
ATOM 1894 C CA . SER A 1 236 ? -16.386 -12.263 4.021 1.00 91.38 236 SER A CA 1
ATOM 1895 C C . SER A 1 236 ? -16.189 -11.592 5.379 1.00 91.38 236 SER A C 1
ATOM 1897 O O . SER A 1 236 ? -15.178 -10.929 5.625 1.00 91.38 236 SER A O 1
ATOM 1899 N N . ASP A 1 237 ? -17.126 -11.833 6.298 1.00 93.38 237 ASP A N 1
ATOM 1900 C CA . ASP A 1 237 ? -17.035 -11.355 7.683 1.00 93.38 237 ASP A CA 1
ATOM 1901 C C . ASP A 1 237 ? -15.766 -11.851 8.379 1.00 93.38 237 ASP A C 1
ATOM 1903 O O . ASP A 1 237 ? -15.127 -11.111 9.121 1.00 93.38 237 ASP A O 1
ATOM 1907 N N . HIS A 1 238 ? -15.348 -13.088 8.090 1.00 93.94 238 HIS A N 1
ATOM 1908 C CA . HIS A 1 238 ? -14.112 -13.646 8.629 1.00 93.94 238 HIS A CA 1
ATOM 1909 C C . HIS A 1 238 ? -12.888 -12.812 8.229 1.00 93.94 238 HIS A C 1
ATOM 1911 O O . HIS A 1 238 ? -12.078 -12.466 9.083 1.00 93.94 238 HIS A O 1
ATOM 1917 N N . GLN A 1 239 ? -12.777 -12.423 6.956 1.00 93.75 239 GLN A N 1
ATOM 1918 C CA . GLN A 1 239 ? -11.663 -11.594 6.487 1.00 93.75 239 GLN A CA 1
ATOM 1919 C C . GLN A 1 239 ? -11.671 -10.207 7.110 1.00 93.75 239 GLN A C 1
ATOM 1921 O O . GLN A 1 239 ? -10.617 -9.718 7.516 1.00 93.75 239 GLN A O 1
ATOM 1926 N N . ARG A 1 240 ? -12.852 -9.591 7.226 1.00 94.69 240 ARG A N 1
ATOM 1927 C CA . ARG A 1 240 ? -13.006 -8.303 7.905 1.00 94.69 240 ARG A CA 1
ATOM 1928 C C . ARG A 1 240 ? -12.555 -8.392 9.365 1.00 94.69 240 ARG A C 1
ATOM 1930 O O . ARG A 1 240 ? -11.764 -7.561 9.801 1.00 94.69 240 ARG A O 1
ATOM 1937 N N . ARG A 1 241 ? -12.989 -9.423 10.097 1.00 95.69 241 ARG A N 1
ATOM 1938 C CA . ARG A 1 241 ? -12.580 -9.673 11.490 1.00 95.69 241 ARG A CA 1
ATOM 1939 C C . ARG A 1 241 ? -11.080 -9.904 11.611 1.00 95.69 241 ARG A C 1
ATOM 1941 O O . ARG A 1 241 ? -10.460 -9.298 12.475 1.00 95.69 241 ARG A O 1
ATOM 1948 N N . CYS A 1 242 ? -10.483 -10.721 10.741 1.00 95.31 242 CYS A N 1
ATOM 1949 C CA . CYS A 1 242 ? -9.035 -10.936 10.719 1.00 95.31 242 CYS A CA 1
ATOM 1950 C C . CYS A 1 242 ? -8.272 -9.632 10.471 1.00 95.31 242 CYS A C 1
ATOM 1952 O O . CYS A 1 242 ? -7.304 -9.353 11.173 1.00 95.31 242 CYS A O 1
ATOM 1954 N N . PHE A 1 243 ? -8.726 -8.823 9.510 1.00 96.69 243 PHE A N 1
ATOM 1955 C CA . PHE A 1 243 ? -8.130 -7.525 9.216 1.00 96.69 243 PHE A CA 1
ATOM 1956 C C . PHE A 1 243 ? -8.202 -6.593 10.431 1.00 96.69 243 PHE A C 1
ATOM 1958 O O . PHE A 1 243 ? -7.174 -6.129 10.915 1.00 96.69 243 PHE A O 1
ATOM 1965 N N . LEU A 1 244 ? -9.405 -6.354 10.960 1.00 96.62 244 LEU A N 1
ATOM 1966 C CA . LEU A 1 244 ? -9.616 -5.428 12.073 1.00 96.62 244 LEU A CA 1
ATOM 1967 C C . LEU A 1 244 ? -8.931 -5.904 13.353 1.00 96.62 244 LEU A C 1
ATOM 1969 O O . LEU A 1 244 ? -8.280 -5.102 14.017 1.00 96.62 244 LEU A O 1
ATOM 1973 N N . LYS A 1 245 ? -9.000 -7.203 13.669 1.00 96.44 245 LYS A N 1
ATOM 1974 C CA . LYS A 1 245 ? -8.309 -7.766 14.832 1.00 96.44 245 LYS A CA 1
ATOM 1975 C C . LYS A 1 245 ? -6.800 -7.557 14.746 1.00 96.44 245 LYS A C 1
ATOM 1977 O O . LYS A 1 245 ? -6.199 -7.173 15.739 1.00 96.44 245 LYS A O 1
ATOM 1982 N N . ALA A 1 246 ? -6.195 -7.714 13.571 1.00 97.31 246 ALA A N 1
ATOM 1983 C CA . ALA A 1 246 ? -4.759 -7.508 13.434 1.00 97.31 246 ALA A CA 1
ATOM 1984 C C . ALA A 1 246 ? -4.327 -6.052 13.713 1.00 97.31 246 ALA A C 1
ATOM 1986 O O . ALA A 1 246 ? -3.234 -5.833 14.230 1.00 97.31 246 ALA A O 1
ATOM 1987 N N . TYR A 1 247 ? -5.183 -5.062 13.428 1.00 97.62 247 TYR A N 1
ATOM 1988 C CA . TYR A 1 247 ? -4.946 -3.664 13.811 1.00 97.62 247 TYR A CA 1
ATOM 1989 C C . TYR A 1 247 ? -5.307 -3.380 15.283 1.00 97.62 247 TYR A C 1
ATOM 1991 O O . TYR A 1 247 ? -4.604 -2.620 15.943 1.00 97.62 247 TYR A O 1
ATOM 1999 N N . VAL A 1 248 ? -6.326 -4.037 15.849 1.00 96.75 248 VAL A N 1
ATOM 2000 C CA . VAL A 1 248 ? -6.601 -4.004 17.303 1.00 96.75 248 VAL A CA 1
ATOM 2001 C C . VAL A 1 248 ? -5.406 -4.529 18.097 1.00 96.75 248 VAL A C 1
ATOM 2003 O O . VAL A 1 248 ? -5.004 -3.914 19.080 1.00 96.75 248 VAL A O 1
ATOM 2006 N N . ASP A 1 249 ? -4.784 -5.618 17.643 1.00 95.38 249 ASP A N 1
ATOM 2007 C CA . ASP A 1 249 ? -3.594 -6.190 18.276 1.00 95.38 249 ASP A CA 1
ATOM 2008 C C . ASP A 1 249 ? -2.380 -5.227 18.172 1.00 95.38 249 ASP A C 1
ATOM 2010 O O . ASP A 1 249 ? -1.447 -5.307 18.973 1.00 95.38 249 ASP A O 1
ATOM 2014 N N . ARG A 1 250 ? -2.412 -4.256 17.240 1.00 95.06 250 ARG A N 1
ATOM 2015 C CA . ARG A 1 250 ? -1.486 -3.105 17.157 1.00 95.06 250 ARG A CA 1
ATOM 2016 C C . ARG A 1 250 ? -1.917 -1.894 17.991 1.00 95.06 250 ARG A C 1
ATOM 2018 O O . ARG A 1 250 ? -1.298 -0.844 17.873 1.00 95.06 250 ARG A O 1
ATOM 2025 N N . GLN A 1 251 ? -2.913 -2.050 18.860 1.00 95.25 251 GLN A N 1
ATOM 2026 C CA . GLN A 1 251 ? -3.459 -0.999 19.722 1.00 95.25 251 GLN A CA 1
ATOM 2027 C C . GLN A 1 251 ? -4.111 0.158 18.948 1.00 95.25 251 GLN A C 1
ATOM 2029 O O . GLN A 1 251 ? -4.110 1.288 19.427 1.00 95.25 251 GLN A O 1
ATOM 2034 N N . GLU A 1 252 ? -4.691 -0.104 17.770 1.00 95.50 252 GLU A N 1
ATOM 2035 C CA . GLU A 1 252 ? -5.390 0.919 16.981 1.00 95.50 252 GLU A CA 1
ATOM 2036 C C . GLU A 1 252 ? -6.843 1.128 17.453 1.00 95.50 252 GLU A C 1
ATOM 2038 O O . GLU A 1 252 ? -7.702 0.269 17.209 1.00 95.50 252 GLU A O 1
ATOM 2043 N N . PRO A 1 253 ? -7.188 2.289 18.052 1.00 94.94 253 PRO A N 1
ATOM 2044 C CA . PRO A 1 253 ? -8.535 2.549 18.571 1.00 94.94 253 PRO A CA 1
ATOM 2045 C C . PRO A 1 253 ? -9.608 2.554 17.480 1.00 94.94 253 PRO A C 1
ATOM 2047 O O . PRO A 1 253 ? -10.743 2.125 17.701 1.00 94.94 253 PRO A O 1
ATOM 2050 N N . LEU A 1 254 ? -9.253 3.032 16.280 1.00 94.81 254 LEU A N 1
ATOM 2051 C CA . LEU A 1 254 ? -10.182 3.069 15.154 1.00 94.81 254 LEU A CA 1
ATOM 2052 C C . LEU A 1 254 ? -10.557 1.655 14.707 1.00 94.81 254 LEU A C 1
ATOM 2054 O O . LEU A 1 254 ? -11.723 1.403 14.424 1.00 94.81 254 LEU A O 1
ATOM 2058 N N . ALA A 1 255 ? -9.605 0.720 14.706 1.00 95.88 255 ALA A N 1
ATOM 2059 C CA . ALA A 1 255 ? -9.879 -0.671 14.367 1.00 95.88 255 ALA A CA 1
ATOM 2060 C C . ALA A 1 255 ? -10.839 -1.316 15.375 1.00 95.88 255 ALA A C 1
ATOM 2062 O O . ALA A 1 255 ? -11.755 -2.033 14.973 1.00 95.88 255 ALA A O 1
ATOM 2063 N N . ALA A 1 256 ? -10.683 -1.006 16.667 1.00 95.56 256 ALA A N 1
ATOM 2064 C CA . ALA A 1 256 ? -11.595 -1.478 17.705 1.00 95.56 256 ALA A CA 1
ATOM 2065 C C . ALA A 1 256 ? -13.017 -0.930 17.504 1.00 95.56 256 ALA A C 1
ATOM 2067 O O . ALA A 1 256 ? -13.990 -1.686 17.527 1.00 95.56 256 ALA A O 1
ATOM 2068 N N . LEU A 1 257 ? -13.143 0.371 17.222 1.00 95.12 257 LEU A N 1
ATOM 2069 C CA . LEU A 1 257 ? -14.436 0.987 16.928 1.00 95.12 257 LEU A CA 1
ATOM 2070 C C . LEU A 1 257 ? -15.088 0.379 15.676 1.00 95.12 257 LEU A C 1
ATOM 2072 O O . LEU A 1 257 ? -16.266 0.033 15.707 1.00 95.12 257 LEU A O 1
ATOM 2076 N N . LEU A 1 258 ? -14.328 0.209 14.593 1.00 95.31 258 LEU A N 1
ATOM 2077 C CA . LEU A 1 258 ? -14.807 -0.402 13.351 1.00 95.31 258 LEU A CA 1
ATOM 2078 C C . LEU A 1 258 ? -15.254 -1.853 13.559 1.00 95.31 258 LEU A C 1
ATOM 2080 O O . LEU A 1 258 ? -16.231 -2.290 12.952 1.00 95.31 258 LEU A O 1
ATOM 2084 N N . LEU A 1 259 ? -14.587 -2.592 14.448 1.00 94.94 259 LEU A N 1
ATOM 2085 C CA . LEU A 1 259 ? -14.985 -3.955 14.780 1.00 94.94 259 LEU A CA 1
ATOM 2086 C C . LEU A 1 259 ? -16.338 -3.986 15.502 1.00 94.94 259 LEU A C 1
ATOM 2088 O O . LEU A 1 259 ? -17.139 -4.874 15.232 1.00 94.94 259 LEU A O 1
ATOM 2092 N N . LEU A 1 260 ? -16.648 -2.990 16.340 1.00 94.12 260 LEU A N 1
ATOM 2093 C CA . LEU A 1 260 ? -17.980 -2.862 16.942 1.00 94.12 260 LEU A CA 1
ATOM 2094 C C . LEU A 1 260 ? -19.069 -2.482 15.939 1.00 94.12 260 LEU A C 1
ATOM 2096 O O . LEU A 1 260 ? -20.203 -2.931 16.084 1.00 94.12 260 LEU A O 1
ATOM 2100 N N . VAL A 1 261 ? -18.745 -1.660 14.939 1.00 93.06 261 VAL A N 1
ATOM 2101 C CA . VAL A 1 261 ? -19.711 -1.265 13.900 1.00 93.06 261 VAL A CA 1
ATOM 2102 C C . VAL A 1 261 ? -20.217 -2.489 13.138 1.00 93.06 261 VAL A C 1
ATOM 2104 O O . VAL A 1 261 ? -21.406 -2.575 12.839 1.00 93.06 261 VAL A O 1
ATOM 2107 N N . HIS A 1 262 ? -19.336 -3.449 12.856 1.00 92.69 262 HIS A N 1
ATOM 2108 C CA . HIS A 1 262 ? -19.680 -4.605 12.034 1.00 92.69 262 HIS A CA 1
ATOM 2109 C C . HIS A 1 262 ? -19.980 -5.889 12.814 1.00 92.69 262 HIS A C 1
ATOM 2111 O O . HIS A 1 262 ? -20.794 -6.692 12.366 1.00 92.69 262 HIS A O 1
ATOM 2117 N N . ASP A 1 263 ? -19.301 -6.124 13.936 1.00 94.19 263 ASP A N 1
ATOM 2118 C CA . ASP A 1 263 ? -19.174 -7.456 14.534 1.00 94.19 263 ASP A CA 1
ATOM 2119 C C . ASP A 1 263 ? -19.216 -7.420 16.079 1.00 94.19 263 ASP A C 1
ATOM 2121 O O . ASP A 1 263 ? -18.583 -8.242 16.740 1.00 94.19 263 ASP A O 1
ATOM 2125 N N . ALA A 1 264 ? -19.979 -6.497 16.679 1.00 94.00 264 ALA A N 1
ATOM 2126 C CA . ALA A 1 264 ? -20.098 -6.362 18.139 1.00 94.00 264 ALA A CA 1
ATOM 2127 C C . ALA A 1 264 ? -20.462 -7.675 18.862 1.00 94.00 264 ALA A C 1
ATOM 2129 O O . ALA A 1 264 ? -19.822 -8.024 19.854 1.00 94.00 264 ALA A O 1
ATOM 2130 N N . ASP A 1 265 ? -21.443 -8.428 18.354 1.00 94.25 265 ASP A N 1
ATOM 2131 C CA . ASP A 1 265 ? -21.854 -9.705 18.960 1.00 94.25 265 ASP A CA 1
ATOM 2132 C C . ASP A 1 265 ? -20.712 -10.729 18.930 1.00 94.25 265 ASP A C 1
ATOM 2134 O O . ASP A 1 265 ? -20.474 -11.447 19.900 1.00 94.25 265 ASP A O 1
ATOM 2138 N N . TRP A 1 266 ? -19.950 -10.761 17.833 1.00 95.69 266 TRP A N 1
ATOM 2139 C CA . TRP A 1 266 ? -18.786 -11.633 17.713 1.00 95.69 266 TRP A CA 1
ATOM 2140 C C . TRP A 1 266 ? -17.705 -11.262 18.731 1.00 95.69 266 TRP A C 1
ATOM 2142 O O . TRP A 1 266 ? -17.158 -12.153 19.373 1.00 95.69 266 TRP A O 1
ATOM 2152 N N . VAL A 1 267 ? -17.440 -9.968 18.941 1.00 96.12 267 VAL A N 1
ATOM 2153 C CA . VAL A 1 267 ? -16.490 -9.515 19.971 1.00 96.12 267 VAL A CA 1
ATOM 2154 C C . VAL A 1 267 ? -16.928 -9.977 21.361 1.00 96.12 267 VAL A C 1
ATOM 2156 O O . VAL A 1 267 ? -16.113 -10.509 22.109 1.00 96.12 267 VAL A O 1
ATOM 2159 N N . LEU A 1 268 ? -18.211 -9.824 21.704 1.00 94.56 268 LEU A N 1
ATOM 2160 C CA . LEU A 1 268 ? -18.731 -10.213 23.018 1.00 94.56 268 LEU A CA 1
ATOM 2161 C C . LEU A 1 268 ? -18.588 -11.720 23.289 1.00 94.56 268 LEU A C 1
ATOM 2163 O O . LEU A 1 268 ? -18.326 -12.127 24.423 1.00 94.56 268 LEU A O 1
ATOM 2167 N N . HIS A 1 269 ? -18.790 -12.548 22.265 1.00 93.50 269 HIS A N 1
ATOM 2168 C CA . HIS A 1 269 ? -18.832 -13.998 22.423 1.00 93.50 269 HIS A CA 1
ATOM 2169 C C . HIS A 1 269 ? -17.475 -14.678 22.235 1.00 93.50 269 HIS A C 1
ATOM 2171 O O . HIS A 1 269 ? -17.169 -15.599 22.990 1.00 93.50 269 HIS A O 1
ATOM 2177 N N . GLU A 1 270 ? -16.655 -14.211 21.296 1.00 94.44 270 GLU A N 1
ATOM 2178 C CA . GLU A 1 270 ? -15.451 -14.926 20.857 1.00 94.44 270 GLU A CA 1
ATOM 2179 C C . GLU A 1 270 ? -14.152 -14.394 21.469 1.00 94.44 270 GLU A C 1
ATOM 2181 O O . GLU A 1 270 ? -13.141 -15.093 21.443 1.00 94.44 270 GLU A O 1
ATOM 2186 N N . PHE A 1 271 ? -14.139 -13.186 22.044 1.00 95.06 271 PHE A N 1
ATOM 2187 C CA . PHE A 1 271 ? -12.944 -12.704 22.741 1.00 95.06 271 PHE A CA 1
ATOM 2188 C C . PHE A 1 271 ? -12.751 -13.478 24.047 1.00 95.06 271 PHE A C 1
ATOM 2190 O O . PHE A 1 271 ? -13.717 -13.803 24.742 1.00 95.06 271 PHE A O 1
ATOM 2197 N N . SER A 1 272 ? -11.499 -13.748 24.419 1.00 93.62 272 SER A N 1
ATOM 2198 C CA . SER A 1 272 ? -11.187 -14.158 25.792 1.00 93.62 272 SER A CA 1
ATOM 2199 C C . SER A 1 272 ? -11.416 -12.983 26.750 1.00 93.62 272 SER A C 1
ATOM 2201 O O . SER A 1 272 ? -11.483 -11.833 26.315 1.00 93.62 272 SER A O 1
ATOM 2203 N N . ASP A 1 273 ? -11.536 -13.237 28.053 1.00 91.75 273 ASP A N 1
ATOM 2204 C CA . ASP A 1 273 ? -11.780 -12.153 29.016 1.00 91.75 273 ASP A CA 1
ATOM 2205 C C . ASP A 1 273 ? -10.631 -11.129 29.037 1.00 91.75 273 ASP A C 1
ATOM 2207 O O . ASP A 1 273 ? -10.882 -9.925 29.070 1.00 91.75 273 ASP A O 1
ATOM 2211 N N . SER A 1 274 ? -9.379 -11.583 28.893 1.00 92.06 274 SER A N 1
ATOM 2212 C CA . SER A 1 274 ? -8.210 -10.700 28.785 1.00 92.06 274 SER A CA 1
ATOM 2213 C C . SER A 1 274 ? -8.211 -9.869 27.501 1.00 92.06 274 SER A C 1
ATOM 2215 O O . SER A 1 274 ? -7.897 -8.674 27.530 1.00 92.06 274 SER A O 1
ATOM 2217 N N . ASP A 1 275 ? -8.580 -10.483 26.371 1.00 93.75 275 ASP A N 1
ATOM 2218 C CA . ASP A 1 275 ? -8.670 -9.769 25.094 1.00 93.75 275 ASP A CA 1
ATOM 2219 C C . ASP A 1 275 ? -9.795 -8.739 25.139 1.00 93.75 275 ASP A C 1
ATOM 2221 O O . ASP A 1 275 ? -9.629 -7.628 24.643 1.00 93.75 275 ASP A O 1
ATOM 2225 N N . LEU A 1 276 ? -10.936 -9.087 25.741 1.00 94.94 276 LEU A N 1
ATOM 2226 C CA . LEU A 1 276 ? -12.084 -8.197 25.860 1.00 94.94 276 LEU A CA 1
ATOM 2227 C C . LEU A 1 276 ? -11.776 -7.007 26.778 1.00 94.94 276 LEU A C 1
ATOM 2229 O O . LEU A 1 276 ? -12.151 -5.882 26.450 1.00 94.94 276 LEU A O 1
ATOM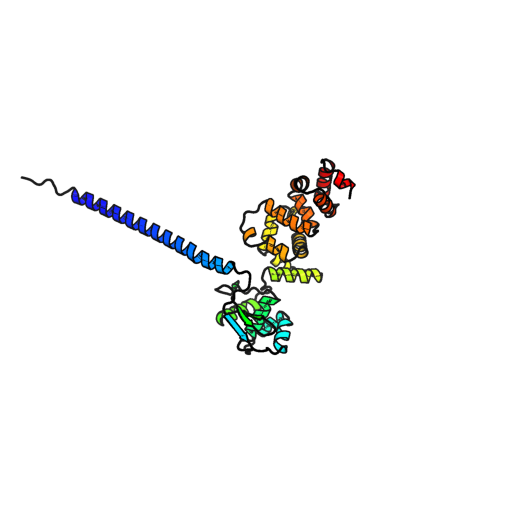 2233 N N . GLN A 1 277 ? -11.037 -7.212 27.872 1.00 93.31 277 GLN A N 1
ATOM 2234 C CA . GLN A 1 277 ? -10.578 -6.119 28.733 1.00 93.31 277 GLN A CA 1
ATOM 2235 C C . GLN A 1 277 ? -9.659 -5.151 27.971 1.00 93.31 277 GLN A C 1
ATOM 2237 O O . GLN A 1 277 ? -9.890 -3.941 27.975 1.00 93.31 277 GLN A O 1
ATOM 2242 N N . SER A 1 278 ? -8.660 -5.685 27.260 1.00 93.38 278 SER A N 1
ATOM 2243 C CA . SER A 1 278 ? -7.730 -4.883 26.449 1.00 93.38 278 SER A CA 1
ATOM 2244 C C . SER A 1 278 ? -8.455 -4.159 25.310 1.00 93.38 278 SER A C 1
ATOM 2246 O O . SER A 1 278 ? -8.203 -2.987 25.039 1.00 93.38 278 SER A O 1
ATOM 2248 N N . PHE A 1 279 ? -9.420 -4.828 24.677 1.00 96.12 279 PHE A N 1
ATOM 2249 C CA . PHE A 1 279 ? -10.271 -4.251 23.644 1.00 96.12 279 PHE A CA 1
ATOM 2250 C C . PHE A 1 279 ? -11.096 -3.074 24.170 1.00 96.12 279 PHE A C 1
ATOM 2252 O O . PHE A 1 279 ? -11.126 -2.021 23.541 1.00 96.12 279 PHE A O 1
ATOM 2259 N N . ILE A 1 280 ? -11.729 -3.216 25.339 1.00 94.94 280 ILE A N 1
ATOM 2260 C CA . ILE A 1 280 ? -12.533 -2.152 25.954 1.00 94.94 280 ILE A CA 1
ATOM 2261 C C . ILE A 1 280 ? -11.677 -0.921 26.280 1.00 94.94 280 ILE A C 1
ATOM 2263 O O . ILE A 1 280 ? -12.137 0.204 26.082 1.00 94.94 280 ILE A O 1
ATOM 2267 N N . GLN A 1 281 ? -10.430 -1.112 26.720 1.00 93.88 281 GLN A N 1
ATOM 2268 C CA . GLN A 1 281 ? -9.506 -0.008 27.007 1.00 93.88 281 GLN A CA 1
ATOM 2269 C C . GLN A 1 281 ? -9.137 0.812 25.761 1.00 93.88 281 GLN A C 1
ATOM 2271 O O . GLN A 1 281 ? -8.877 2.010 25.880 1.00 93.88 281 GLN A O 1
ATOM 2276 N N . LEU A 1 282 ? -9.165 0.201 24.573 1.00 95.38 282 LEU A N 1
ATOM 2277 C CA . LEU A 1 282 ? -8.911 0.880 23.300 1.00 95.38 282 LEU A CA 1
ATOM 2278 C C . LEU A 1 282 ? -10.104 1.696 22.790 1.00 95.38 282 LEU A C 1
ATOM 2280 O O . LEU A 1 282 ? -9.932 2.556 21.926 1.00 95.38 282 LEU A O 1
ATOM 2284 N N . LEU A 1 283 ? -11.319 1.435 23.276 1.00 94.75 283 LEU A N 1
ATOM 2285 C CA . LEU A 1 283 ? -12.517 2.037 22.702 1.00 94.75 283 LEU A CA 1
ATOM 2286 C C . LEU A 1 283 ? -12.644 3.530 23.049 1.00 94.75 283 LEU A C 1
ATOM 2288 O O . LEU A 1 283 ? -12.564 3.916 24.221 1.00 94.75 283 LEU A O 1
ATOM 2292 N N . PRO A 1 284 ? -12.965 4.393 22.066 1.00 91.62 284 PRO A N 1
ATOM 2293 C CA . PRO A 1 284 ? -13.288 5.785 22.346 1.00 91.62 284 PRO A CA 1
ATOM 2294 C C . PRO A 1 284 ? -14.584 5.858 23.163 1.00 91.62 284 PRO A C 1
ATOM 2296 O O . PRO A 1 284 ? -15.661 5.501 22.678 1.00 91.62 284 PRO A O 1
ATOM 2299 N N . ARG A 1 285 ? -14.484 6.345 24.407 1.00 89.25 285 ARG A N 1
ATOM 2300 C CA . ARG A 1 285 ? -15.583 6.344 25.396 1.00 89.25 285 ARG A CA 1
ATOM 2301 C C . ARG A 1 285 ? -16.825 7.110 24.946 1.00 89.25 285 ARG A C 1
ATOM 2303 O O . ARG A 1 285 ? -17.941 6.748 25.310 1.00 89.25 285 ARG A O 1
ATOM 2310 N N . GLU A 1 286 ? -16.644 8.149 24.135 1.00 88.62 286 GLU A N 1
ATOM 2311 C CA . GLU A 1 286 ? -17.754 8.994 23.693 1.00 88.62 286 GLU A CA 1
ATOM 2312 C C . GLU A 1 286 ? -18.525 8.449 22.492 1.00 88.62 286 GLU A C 1
ATOM 2314 O O . GLU A 1 286 ? -19.652 8.891 22.249 1.00 88.62 286 GLU A O 1
ATOM 2319 N N . ALA A 1 287 ? -17.971 7.470 21.772 1.00 89.81 287 ALA A N 1
ATOM 2320 C CA . ALA A 1 287 ? -18.616 6.923 20.589 1.00 89.81 287 ALA A CA 1
ATOM 2321 C C . ALA A 1 287 ? -19.899 6.156 20.949 1.00 89.81 287 ALA A C 1
ATOM 2323 O O . ALA A 1 287 ? -19.951 5.378 21.906 1.00 89.81 287 ALA A O 1
ATOM 2324 N N . HIS A 1 288 ? -20.942 6.344 20.139 1.00 91.50 288 HIS A N 1
ATOM 2325 C CA . HIS A 1 288 ? -22.243 5.705 20.335 1.00 91.50 288 HIS A CA 1
ATOM 2326 C C . HIS A 1 288 ? -22.147 4.166 20.368 1.00 91.50 288 HIS A C 1
ATOM 2328 O O . HIS A 1 288 ? -22.724 3.534 21.254 1.00 91.50 288 HIS A O 1
ATOM 2334 N N . TYR A 1 289 ? -21.366 3.565 19.460 1.00 91.75 289 TYR A N 1
ATOM 2335 C CA . TYR A 1 289 ? -21.154 2.111 19.411 1.00 91.75 289 TYR A CA 1
ATOM 2336 C C . TYR A 1 289 ? -20.484 1.575 20.677 1.00 91.75 289 TYR A C 1
ATOM 2338 O O . TYR A 1 289 ? -20.911 0.545 21.190 1.00 91.75 289 TYR A O 1
ATOM 2346 N N . THR A 1 290 ? -19.508 2.305 21.228 1.00 93.62 290 THR A N 1
ATOM 2347 C CA . THR A 1 290 ? -18.870 1.966 22.506 1.00 93.62 290 THR A CA 1
ATOM 2348 C C . THR A 1 290 ? -19.905 1.923 23.624 1.00 93.62 290 THR A C 1
ATOM 2350 O O . THR A 1 290 ? -20.026 0.915 24.310 1.00 93.62 290 THR A O 1
ATOM 2353 N N . LYS A 1 291 ? -20.716 2.979 23.777 1.00 94.06 291 LYS A N 1
ATOM 2354 C CA . LYS A 1 291 ? -21.746 3.054 24.829 1.00 94.06 291 LYS A CA 1
ATOM 2355 C C . LYS A 1 291 ? -22.759 1.911 24.717 1.00 94.06 291 LYS A C 1
ATOM 2357 O O . LYS A 1 291 ? -23.076 1.275 25.720 1.00 94.06 291 LYS A O 1
ATOM 2362 N N . LYS A 1 292 ? -23.223 1.612 23.498 1.00 94.25 292 LYS A N 1
ATOM 2363 C CA . LYS A 1 292 ? -24.133 0.488 23.230 1.00 94.25 292 LYS A CA 1
ATOM 2364 C C . LYS A 1 292 ? -23.495 -0.853 23.603 1.00 94.25 292 LYS A C 1
ATOM 2366 O O . LYS A 1 292 ? -24.118 -1.641 24.308 1.00 94.25 292 LYS A O 1
ATOM 2371 N N . PHE A 1 293 ? -22.256 -1.087 23.174 1.00 95.69 293 PHE A N 1
ATOM 2372 C CA . PHE A 1 293 ? -21.528 -2.323 23.451 1.00 95.69 293 PHE A CA 1
ATOM 2373 C C . PHE A 1 293 ? -21.285 -2.528 24.949 1.00 95.69 293 PHE A C 1
ATOM 2375 O O . PHE A 1 293 ? -21.576 -3.601 25.468 1.00 95.69 293 PHE A O 1
ATOM 2382 N N . LEU A 1 294 ? -20.849 -1.492 25.671 1.00 94.62 294 LEU A N 1
ATOM 2383 C CA . LEU A 1 294 ? -20.669 -1.561 27.125 1.00 94.62 294 LEU A CA 1
ATOM 2384 C C . LEU A 1 294 ? -21.989 -1.857 27.852 1.00 94.62 294 LEU A C 1
ATOM 2386 O O . LEU A 1 294 ? -21.995 -2.613 28.820 1.00 94.62 294 LEU A O 1
ATOM 2390 N N . GLY A 1 295 ? -23.115 -1.332 27.358 1.00 94.19 295 GLY A N 1
ATOM 2391 C CA . GLY A 1 295 ? -24.447 -1.699 27.846 1.00 94.19 295 GLY A CA 1
ATOM 2392 C C . GLY A 1 295 ? -24.761 -3.189 27.663 1.00 94.19 295 GLY A C 1
ATOM 2393 O O . GLY A 1 295 ? -25.272 -3.821 28.586 1.00 94.19 295 GLY A O 1
ATOM 2394 N N . CYS A 1 296 ? -24.407 -3.772 26.514 1.00 94.25 296 CYS A N 1
ATOM 2395 C CA . CYS A 1 296 ? -24.545 -5.211 26.267 1.00 94.25 296 CYS A CA 1
ATOM 2396 C C . CYS A 1 296 ? -23.625 -6.043 27.173 1.00 94.25 296 CYS A C 1
ATOM 2398 O O . CYS A 1 296 ? -24.075 -7.031 27.749 1.00 94.25 296 CYS A O 1
ATOM 2400 N N . VAL A 1 297 ? -22.366 -5.627 27.359 1.00 93.75 297 VAL A N 1
ATOM 2401 C CA . VAL A 1 297 ? -21.425 -6.290 28.281 1.00 93.75 297 VAL A CA 1
ATOM 2402 C C . VAL A 1 297 ? -21.979 -6.276 29.706 1.00 93.75 297 VAL A C 1
ATOM 2404 O O . VAL A 1 297 ? -21.980 -7.316 30.364 1.00 93.75 297 VAL A O 1
ATOM 2407 N N . ALA A 1 298 ? -22.525 -5.143 30.159 1.00 92.69 298 ALA A N 1
ATOM 2408 C CA . ALA A 1 298 ? -23.100 -5.006 31.495 1.00 92.69 298 ALA A CA 1
ATOM 2409 C C . ALA A 1 298 ? -24.325 -5.907 31.739 1.00 92.69 298 ALA A C 1
ATOM 2411 O O . ALA A 1 298 ? -24.612 -6.262 32.880 1.00 92.69 298 ALA A O 1
ATOM 2412 N N . GLN A 1 299 ? -25.038 -6.286 30.676 1.00 92.56 299 GLN A N 1
ATOM 2413 C CA . GLN A 1 299 ? -26.178 -7.210 30.719 1.00 92.56 299 GLN A CA 1
ATOM 2414 C C . GLN A 1 299 ? -25.781 -8.675 30.475 1.00 92.56 299 GLN A C 1
ATOM 2416 O O . GLN A 1 299 ? -26.629 -9.565 30.542 1.00 92.56 299 GLN A O 1
ATOM 2421 N N . SER A 1 300 ? -24.509 -8.937 30.178 1.00 92.12 300 SER A N 1
ATOM 2422 C CA . SER A 1 300 ? -23.993 -10.273 29.891 1.00 92.12 300 SER A CA 1
ATOM 2423 C C . SER A 1 300 ? -23.395 -10.938 31.134 1.00 92.12 300 SER A C 1
ATOM 2425 O O . SER A 1 300 ? -23.156 -10.303 32.162 1.00 92.12 300 SER A O 1
ATOM 2427 N N . CYS A 1 301 ? -23.052 -12.223 31.020 1.00 89.56 301 CYS A N 1
ATOM 2428 C CA . CYS A 1 301 ? -22.278 -12.932 32.044 1.00 89.56 301 CYS A CA 1
ATOM 2429 C C . CYS A 1 301 ? -20.854 -12.373 32.246 1.00 89.56 301 CYS A C 1
ATOM 2431 O O . CYS A 1 301 ? -20.184 -12.771 33.195 1.00 89.56 301 CYS A O 1
ATOM 2433 N N . ARG A 1 302 ? -20.400 -11.447 31.389 1.00 88.81 302 ARG A N 1
ATOM 2434 C CA . ARG A 1 302 ? -19.056 -10.858 31.404 1.00 88.81 302 ARG A CA 1
ATOM 2435 C C . ARG A 1 302 ? -18.976 -9.487 32.093 1.00 88.81 302 ARG A C 1
ATOM 2437 O O . ARG A 1 302 ? -17.969 -8.799 31.954 1.00 88.81 302 ARG A O 1
ATOM 2444 N N . LEU A 1 303 ? -19.997 -9.085 32.863 1.00 88.25 303 LEU A N 1
ATOM 2445 C CA . LEU A 1 303 ? -20.023 -7.815 33.614 1.00 88.25 303 LEU A CA 1
ATOM 2446 C C . LEU A 1 303 ? -18.761 -7.582 34.470 1.00 88.25 303 LEU A C 1
ATOM 2448 O O . LEU A 1 303 ? -18.334 -6.438 34.605 1.00 88.25 303 LEU A O 1
ATOM 2452 N N . GLY A 1 304 ? -18.150 -8.643 35.014 1.00 86.06 304 GLY A N 1
ATOM 2453 C CA . GLY A 1 304 ? -16.929 -8.553 35.828 1.00 86.06 304 GLY A CA 1
ATOM 2454 C C . GLY A 1 304 ? -15.778 -7.811 35.139 1.00 86.06 304 GLY A C 1
ATOM 2455 O O . GLY A 1 304 ? -15.065 -7.061 35.795 1.00 86.06 304 GLY A O 1
ATOM 2456 N N . ILE A 1 305 ? -15.685 -7.898 33.808 1.00 86.69 305 ILE A N 1
ATOM 2457 C CA . ILE A 1 305 ? -14.654 -7.214 33.012 1.00 86.69 305 ILE A CA 1
ATOM 2458 C C . ILE A 1 305 ? -14.765 -5.686 33.128 1.00 86.69 305 ILE A C 1
ATOM 2460 O O . ILE A 1 305 ? -13.756 -4.988 33.091 1.00 86.69 305 ILE A O 1
ATOM 2464 N N . LEU A 1 306 ? -15.980 -5.151 33.302 1.00 84.62 306 LEU A N 1
ATOM 2465 C CA . LEU A 1 306 ? -16.197 -3.711 33.492 1.00 84.62 306 LEU A CA 1
ATOM 2466 C C . LEU A 1 306 ? -15.840 -3.228 34.903 1.00 84.62 306 LEU A C 1
ATOM 2468 O O . LEU A 1 306 ? -15.714 -2.026 35.104 1.00 84.62 306 LEU A O 1
ATOM 2472 N N . LEU A 1 307 ? -15.740 -4.134 35.880 1.00 79.06 307 LEU A N 1
ATOM 2473 C CA . LEU A 1 307 ? -15.434 -3.802 37.275 1.00 79.06 307 LEU A CA 1
ATOM 2474 C C . LEU A 1 307 ? -13.927 -3.837 37.568 1.00 79.06 307 LEU A C 1
ATOM 2476 O O . LEU A 1 307 ? -13.489 -3.246 38.552 1.00 79.06 307 LEU A O 1
ATOM 2480 N N . GLU A 1 308 ? -13.151 -4.539 36.739 1.00 69.88 308 GLU A N 1
ATOM 2481 C CA . GLU A 1 308 ? -11.702 -4.721 36.901 1.00 69.88 308 GLU A CA 1
ATOM 2482 C C . GLU A 1 308 ? -10.846 -3.655 36.189 1.00 69.88 308 GLU A C 1
ATOM 2484 O O . GLU A 1 308 ? -9.639 -3.599 36.426 1.00 69.88 308 GLU A O 1
ATOM 2489 N N . GLY A 1 309 ? -11.433 -2.831 35.312 1.00 58.31 309 GLY A N 1
ATOM 2490 C CA . GLY A 1 309 ? -10.746 -1.773 34.550 1.00 58.31 309 GLY A CA 1
ATOM 2491 C C . GLY A 1 309 ? -11.097 -0.366 35.012 1.00 58.31 309 GLY A C 1
ATOM 2492 O O . GLY A 1 309 ? -10.181 0.486 35.006 1.00 58.31 309 GLY A O 1
#